Protein AF-A0A6M4J9Z9-F1 (afdb_monomer)

Foldseek 3Di:
DPLPPPVVVLVVLLVVLLVVLQVQQVVQVVADDLVQRTQRLSLLSLLVNCVQSHDVSSVVSLVVCLVCVLCPDPCRPPPLSNLSSVLSSVLSVQLSVQLVVQLVVQLVVCVVDDPLVSNLVSLLVSLLRSLQRSLVVSLVCCQAASVLVNCVVVVQFVDSGNVRCQVSVVVVCVSQVVDPGSSVSSSCRSSVSSNVSSVVSSVVNSVVVNVCSVVVVSVVVVVVSVVVVVVVVVVVVVVVVVD

pLDDT: mean 92.01, std 11.08, range [32.41, 98.69]

Solvent-accessible surface area (backbone atoms only — not comparable to full-atom values): 12855 Å² total; per-residue (Å²): 145,79,92,70,84,59,54,67,58,49,51,54,51,45,51,51,33,41,53,52,18,52,55,29,40,58,56,14,65,80,44,62,47,85,87,82,43,59,43,62,53,21,49,47,33,46,45,46,30,33,72,76,74,26,61,70,54,20,50,50,43,53,53,50,46,53,70,51,46,17,75,81,39,98,51,24,84,38,72,66,22,44,51,54,38,49,51,53,48,52,52,44,50,46,31,48,50,41,25,54,53,40,31,58,51,43,46,65,75,42,64,91,51,62,69,68,62,36,51,54,52,23,50,56,53,13,44,56,51,13,33,56,54,32,22,54,52,48,28,52,47,36,60,54,44,49,49,19,38,50,39,26,76,70,64,76,39,96,50,58,34,46,69,52,40,58,75,50,33,84,83,52,25,74,79,40,77,62,45,93,46,62,69,61,24,45,43,51,56,44,33,54,49,42,40,52,43,41,48,56,41,42,53,56,42,50,54,53,54,52,51,39,65,72,71,37,52,66,57,51,59,55,51,54,57,54,53,55,53,53,55,58,52,56,55,58,59,58,63,64,75,76,112

Sequence (243 aa):
MYWNNRITIKITLAGLMLALAIVCDLIGQFIPFNGFLKFNLSLIFTLASFRFIGIWWGILVLLIMLFIGPSYSAFGYDILGLLGHGMLIVSQAIFILFYLIFYNYLTKLLKNKKPFKVELISNLASLSLANVCATIALVIINVFVVTPLYFYLFKVIKTPGFTEMVNSYDKVKGLFFYIPNYLLASTIVYGTFNLVNFAINSILLTSILTFDLKLGFSKYLQNNNKKIKKESLCQTSNTTKMK

Radius of gyration: 22.17 Å; Cα contacts (8 Å, |Δi|>4): 219; chains: 1; bounding box: 47×48×67 Å

Mean predicted aligned error: 4.86 Å

Structure (mmCIF, N/CA/C/O backbone):
data_AF-A0A6M4J9Z9-F1
#
_entry.id   AF-A0A6M4J9Z9-F1
#
loop_
_atom_site.group_PDB
_atom_site.id
_atom_site.type_symbol
_atom_site.label_atom_id
_atom_site.label_alt_id
_atom_site.label_comp_id
_atom_site.label_asym_id
_atom_site.label_entity_id
_atom_site.label_seq_id
_atom_site.pdbx_PDB_ins_code
_atom_site.Cartn_x
_atom_site.Cartn_y
_atom_site.Cartn_z
_atom_site.occupancy
_atom_site.B_iso_or_equiv
_atom_site.auth_seq_id
_atom_site.auth_comp_id
_atom_site.auth_asym_id
_atom_site.auth_atom_id
_atom_site.pdbx_PDB_model_num
ATOM 1 N N . MET A 1 1 ? -8.023 -19.420 28.000 1.00 35.78 1 MET A N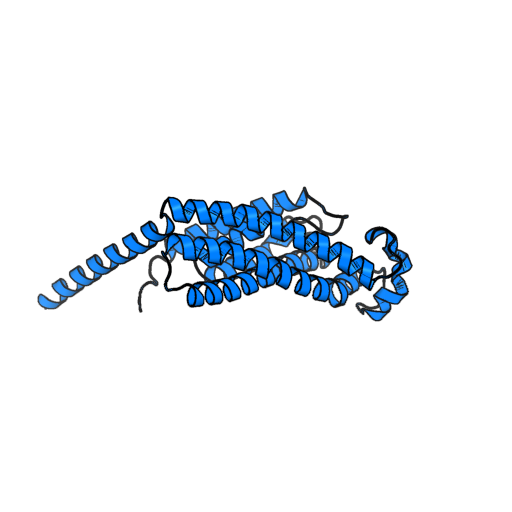 1
ATOM 2 C CA . MET A 1 1 ? -7.576 -19.037 26.643 1.00 35.78 1 MET A CA 1
ATOM 3 C C . MET A 1 1 ? -8.613 -19.477 25.591 1.00 35.78 1 MET A C 1
ATOM 5 O O . MET A 1 1 ? -8.308 -20.258 24.715 1.00 35.78 1 MET A O 1
ATOM 9 N N . TYR A 1 2 ? -9.867 -19.006 25.697 1.00 32.41 2 TYR A N 1
ATOM 10 C CA . TYR A 1 2 ? -11.001 -19.405 24.831 1.00 32.41 2 TYR A CA 1
ATOM 11 C C . TYR A 1 2 ? -11.892 -18.182 24.547 1.00 32.41 2 TYR A C 1
ATOM 13 O O . TYR A 1 2 ? -13.030 -18.067 24.989 1.00 32.41 2 TYR A O 1
ATOM 21 N N . TRP A 1 3 ? -11.316 -17.188 23.877 1.00 38.62 3 TRP A N 1
ATOM 22 C CA . TRP A 1 3 ? -12.058 -16.145 23.144 1.00 38.62 3 TRP A CA 1
ATOM 23 C C . TRP A 1 3 ? -12.042 -16.447 21.634 1.00 38.62 3 TRP A C 1
ATOM 25 O O . TRP A 1 3 ? -12.123 -15.568 20.782 1.00 38.62 3 TRP A O 1
ATOM 35 N N . ASN A 1 4 ? -11.912 -17.746 21.349 1.00 46.66 4 ASN A N 1
ATOM 36 C CA . ASN A 1 4 ? -11.710 -18.379 20.058 1.00 46.66 4 ASN A CA 1
ATOM 37 C C . ASN A 1 4 ? -13.036 -18.688 19.326 1.00 46.66 4 ASN A C 1
ATOM 39 O O . ASN A 1 4 ? -13.006 -19.019 18.156 1.00 46.66 4 ASN A O 1
ATOM 43 N N . ASN A 1 5 ? -14.212 -18.562 19.958 1.00 57.53 5 ASN A N 1
ATOM 44 C CA . ASN A 1 5 ? -15.368 -19.395 19.574 1.00 57.53 5 ASN A CA 1
ATOM 45 C C . ASN A 1 5 ? -16.517 -18.736 18.790 1.00 57.53 5 ASN A C 1
ATOM 47 O O . ASN A 1 5 ? -17.543 -19.375 18.596 1.00 57.53 5 ASN A O 1
ATOM 51 N N . ARG A 1 6 ? -16.381 -17.508 18.276 1.00 74.81 6 ARG A N 1
ATOM 52 C CA . ARG A 1 6 ? -17.302 -17.023 17.221 1.00 74.81 6 ARG A CA 1
ATOM 53 C C . ARG A 1 6 ? -16.582 -16.891 15.897 1.00 74.81 6 ARG A C 1
ATOM 55 O O . ARG A 1 6 ? -16.593 -15.838 15.264 1.00 74.81 6 ARG A O 1
ATOM 62 N N . ILE A 1 7 ? -15.945 -17.995 15.517 1.00 85.69 7 ILE A N 1
ATOM 63 C CA . ILE A 1 7 ? -15.313 -18.185 14.212 1.00 85.69 7 ILE A CA 1
ATOM 64 C C . ILE A 1 7 ? -16.294 -17.770 13.113 1.00 85.69 7 ILE A C 1
ATOM 66 O O . ILE A 1 7 ? -15.903 -17.013 12.238 1.00 85.69 7 ILE A O 1
ATOM 70 N N . THR A 1 8 ? -17.580 -18.111 13.250 1.00 90.19 8 THR A N 1
ATOM 71 C CA . THR A 1 8 ? -18.645 -17.700 12.325 1.00 90.19 8 THR A CA 1
ATOM 72 C C . THR A 1 8 ? -18.675 -16.191 12.079 1.00 90.19 8 THR A C 1
ATOM 74 O O . THR A 1 8 ? -18.605 -15.781 10.932 1.00 90.19 8 THR A O 1
ATOM 77 N N . ILE A 1 9 ? -18.674 -15.346 13.121 1.00 86.62 9 ILE A N 1
ATOM 78 C CA . ILE A 1 9 ? -18.697 -13.879 12.942 1.00 86.62 9 ILE A CA 1
ATOM 79 C C . ILE A 1 9 ? -17.419 -13.391 12.253 1.00 86.62 9 ILE A C 1
ATOM 81 O O . ILE A 1 9 ? -17.484 -12.517 11.394 1.00 86.62 9 ILE A O 1
ATOM 85 N N . LYS A 1 10 ? -16.255 -13.945 12.615 1.00 90.12 10 LYS A N 1
ATOM 86 C CA . LYS A 1 10 ? -14.983 -13.563 11.983 1.00 90.12 10 LYS A CA 1
ATOM 87 C C . LYS A 1 10 ? -14.942 -13.960 10.511 1.00 90.12 10 LYS A C 1
ATOM 89 O O . LYS A 1 10 ? -14.505 -13.149 9.707 1.00 90.12 10 LYS A O 1
ATOM 94 N N . ILE A 1 11 ? -15.442 -15.149 10.169 1.00 94.44 11 ILE A N 1
ATOM 95 C CA . ILE A 1 11 ? -15.598 -15.608 8.785 1.00 94.44 11 ILE A CA 1
ATOM 96 C C . ILE A 1 11 ? -16.541 -14.670 8.032 1.00 94.44 11 ILE A C 1
ATOM 98 O O . ILE A 1 11 ? -16.172 -14.179 6.971 1.00 94.44 11 ILE A O 1
ATOM 102 N N . THR A 1 12 ? -17.721 -14.370 8.584 1.00 95.44 12 THR A N 1
ATOM 103 C CA . THR A 1 12 ? -18.699 -13.481 7.940 1.00 95.44 12 THR A CA 1
ATOM 104 C C . THR A 1 12 ? -18.120 -12.086 7.706 1.00 95.44 12 THR A C 1
ATOM 106 O O . THR A 1 12 ? -18.237 -11.553 6.607 1.00 95.44 12 THR A O 1
ATOM 109 N N . LEU A 1 13 ? -17.447 -11.500 8.703 1.00 93.62 13 LEU A N 1
ATOM 110 C CA . LEU A 1 13 ? -16.811 -10.188 8.560 1.00 93.62 13 LEU A CA 1
ATOM 111 C C . LEU A 1 13 ? -15.624 -10.219 7.593 1.00 93.62 13 LEU A C 1
ATOM 113 O O . LEU A 1 13 ? -15.470 -9.286 6.816 1.00 93.62 13 LEU A O 1
ATOM 117 N N . ALA A 1 14 ? -14.800 -11.269 7.611 1.00 96.69 14 ALA A N 1
ATOM 118 C CA . ALA A 1 14 ? -13.677 -11.399 6.686 1.00 96.69 14 ALA A CA 1
ATOM 119 C C . ALA A 1 14 ? -14.169 -11.551 5.242 1.00 96.69 14 ALA A C 1
ATOM 121 O O . ALA A 1 14 ? -13.635 -10.896 4.354 1.00 96.69 14 ALA A O 1
ATOM 122 N N . GLY A 1 15 ? -15.227 -12.338 5.017 1.00 98.00 15 GLY A N 1
ATOM 123 C CA . GLY A 1 15 ? -15.888 -12.459 3.718 1.00 98.00 15 GLY A CA 1
ATOM 124 C C . GLY A 1 15 ? -16.483 -11.134 3.240 1.00 98.00 15 GLY A C 1
ATOM 125 O O . GLY A 1 15 ? -16.282 -10.758 2.090 1.00 98.00 15 GLY A O 1
ATOM 126 N N . LEU A 1 16 ? -17.137 -10.380 4.133 1.00 97.88 16 LEU A N 1
ATOM 127 C CA . LEU A 1 16 ? -17.651 -9.044 3.819 1.00 97.88 16 LEU A CA 1
ATOM 128 C C . LEU A 1 16 ? -16.523 -8.073 3.438 1.00 97.88 16 LEU A C 1
ATOM 130 O O . LEU A 1 16 ? -16.622 -7.385 2.425 1.00 97.88 16 LEU A O 1
ATOM 134 N N . MET A 1 17 ? -15.445 -8.022 4.225 1.00 97.38 17 MET A N 1
ATOM 135 C CA . MET A 1 17 ? -14.302 -7.147 3.942 1.00 97.38 17 MET A CA 1
ATOM 136 C C . MET A 1 17 ? -13.578 -7.546 2.657 1.00 97.38 17 MET A C 1
ATOM 138 O O . MET A 1 17 ? -13.156 -6.668 1.912 1.00 97.38 17 MET A O 1
ATOM 142 N N . LEU A 1 18 ? -13.463 -8.846 2.374 1.00 98.25 18 LEU A N 1
ATOM 143 C CA . LEU A 1 18 ? -12.913 -9.354 1.120 1.00 98.25 18 LEU A CA 1
ATOM 144 C C . LEU A 1 18 ? -13.776 -8.934 -0.075 1.00 98.25 18 LEU A C 1
ATOM 146 O O . LEU A 1 18 ? -13.240 -8.426 -1.052 1.00 98.25 18 LEU A O 1
ATOM 150 N N . ALA A 1 19 ? -15.099 -9.093 0.007 1.00 98.31 19 ALA A N 1
ATOM 151 C CA . ALA A 1 19 ? -16.005 -8.672 -1.061 1.00 98.31 19 ALA A CA 1
ATOM 152 C C . ALA A 1 19 ? -15.877 -7.166 -1.346 1.00 98.31 19 ALA A C 1
ATOM 154 O O . ALA A 1 19 ? -15.748 -6.763 -2.500 1.00 98.31 19 ALA A O 1
ATOM 155 N N . LEU A 1 20 ? -15.830 -6.337 -0.297 1.00 97.94 20 LEU A N 1
ATOM 156 C CA . LEU A 1 20 ? -15.615 -4.892 -0.429 1.00 97.94 20 LEU A CA 1
ATOM 157 C C . LEU A 1 20 ? -14.223 -4.557 -0.985 1.00 97.94 20 LEU A C 1
ATOM 159 O O . LEU A 1 20 ? -14.100 -3.667 -1.824 1.00 97.94 20 LEU A O 1
ATOM 163 N N . ALA A 1 21 ? -13.184 -5.286 -0.570 1.00 98.00 21 ALA A N 1
ATOM 164 C CA . ALA A 1 21 ? -11.837 -5.136 -1.111 1.00 98.00 21 ALA A CA 1
ATOM 165 C C . ALA A 1 21 ? -11.803 -5.427 -2.620 1.00 98.00 21 ALA A C 1
ATOM 167 O O . ALA A 1 21 ? -11.254 -4.620 -3.366 1.00 98.00 21 ALA A O 1
ATOM 168 N N . ILE A 1 22 ? -12.442 -6.508 -3.080 1.00 97.94 22 ILE A N 1
ATOM 169 C CA . ILE A 1 22 ? -12.526 -6.862 -4.508 1.00 97.94 22 ILE A CA 1
ATOM 170 C C . ILE A 1 22 ? -13.263 -5.774 -5.295 1.00 97.94 22 ILE A C 1
ATOM 172 O O . ILE A 1 22 ? -12.755 -5.296 -6.308 1.00 97.94 22 ILE A O 1
ATOM 176 N N . VAL A 1 23 ? -14.430 -5.328 -4.816 1.00 97.94 23 VAL A N 1
ATOM 177 C CA . VAL A 1 23 ? -15.206 -4.261 -5.476 1.00 97.94 23 VAL A CA 1
ATOM 178 C C . VAL A 1 23 ? -14.388 -2.972 -5.585 1.00 97.94 23 VAL A C 1
ATOM 180 O O . VAL A 1 23 ? -14.368 -2.335 -6.636 1.00 97.94 23 VAL A O 1
ATOM 183 N N . CYS A 1 24 ? -13.665 -2.587 -4.534 1.00 97.44 24 CYS A N 1
ATOM 184 C CA . CYS A 1 24 ? -12.834 -1.387 -4.571 1.00 97.44 24 CYS A CA 1
ATOM 185 C C . CYS A 1 24 ? -11.554 -1.537 -5.397 1.00 97.44 24 CYS A C 1
ATOM 187 O O . CYS A 1 24 ? -11.095 -0.541 -5.955 1.00 97.44 24 CYS A O 1
ATOM 189 N N . ASP A 1 25 ? -10.983 -2.738 -5.517 1.00 96.56 25 ASP A N 1
ATOM 190 C CA . ASP A 1 25 ? -9.885 -2.979 -6.461 1.00 96.56 25 ASP A CA 1
ATOM 191 C C . ASP A 1 25 ? -10.367 -2.887 -7.915 1.00 96.56 25 ASP A C 1
ATOM 193 O O . ASP A 1 25 ? -9.688 -2.274 -8.737 1.00 96.56 25 ASP A O 1
ATOM 197 N N . LEU A 1 26 ? -11.565 -3.403 -8.220 1.00 95.88 26 LEU A N 1
ATOM 198 C CA . LEU A 1 26 ? -12.219 -3.235 -9.524 1.00 95.88 26 LEU A CA 1
ATOM 199 C C . LEU A 1 26 ? -12.438 -1.757 -9.859 1.00 95.88 26 LEU A C 1
ATOM 201 O O . LEU A 1 26 ? -12.065 -1.315 -10.941 1.00 95.88 26 LEU A O 1
ATOM 205 N N . ILE A 1 27 ? -12.970 -0.970 -8.917 1.00 95.69 27 ILE A N 1
ATOM 206 C CA . ILE A 1 27 ? -13.129 0.483 -9.098 1.00 95.69 27 ILE A CA 1
ATOM 207 C C . ILE A 1 27 ? -11.770 1.152 -9.355 1.00 95.69 27 ILE A C 1
ATOM 209 O O . ILE A 1 27 ? -11.660 2.018 -10.222 1.00 95.69 27 ILE A O 1
ATOM 213 N N . GLY A 1 28 ? -10.723 0.725 -8.643 1.00 93.88 28 GLY A N 1
ATOM 214 C CA . GLY A 1 28 ? -9.361 1.231 -8.813 1.00 93.88 28 GLY A CA 1
ATOM 215 C C . GLY A 1 28 ? -8.792 1.045 -10.224 1.00 93.88 28 GLY A C 1
ATOM 216 O O . GLY A 1 28 ? -7.974 1.856 -10.656 1.00 93.88 28 GLY A O 1
ATOM 217 N N . GLN A 1 29 ? -9.256 0.041 -10.980 1.00 92.19 29 GLN A N 1
ATOM 218 C CA . GLN A 1 29 ? -8.835 -0.166 -12.373 1.00 92.19 29 GLN A CA 1
ATOM 219 C C . GLN A 1 29 ? -9.262 0.979 -13.304 1.00 92.19 29 GLN A C 1
ATOM 221 O O . GLN A 1 29 ? -8.571 1.253 -14.282 1.00 92.19 29 GLN A O 1
ATOM 226 N N . PHE A 1 30 ? -10.352 1.684 -12.986 1.00 93.75 30 PHE A N 1
ATOM 227 C CA . PHE A 1 30 ? -10.841 2.819 -13.776 1.00 93.75 30 PHE A CA 1
ATOM 228 C C . PHE A 1 30 ? -10.122 4.137 -13.463 1.00 93.75 30 PHE A C 1
ATOM 230 O O . PHE A 1 30 ? -10.418 5.158 -14.081 1.00 93.75 30 PHE A O 1
ATOM 237 N N . ILE A 1 31 ? -9.171 4.129 -12.524 1.00 94.56 31 ILE A N 1
ATOM 238 C CA . ILE A 1 31 ? -8.380 5.302 -12.141 1.00 94.56 31 ILE A CA 1
ATOM 239 C C . ILE A 1 31 ? -6.890 5.001 -12.394 1.00 94.56 31 ILE A C 1
ATOM 241 O O . ILE A 1 31 ? -6.118 4.807 -11.447 1.00 94.56 31 ILE A O 1
ATOM 245 N N . PRO A 1 32 ? -6.457 4.901 -13.666 1.00 93.31 32 PRO A N 1
ATOM 246 C CA . PRO A 1 32 ? -5.058 4.674 -13.986 1.00 93.31 32 PRO A CA 1
ATOM 247 C C . PRO A 1 32 ? -4.220 5.929 -13.717 1.00 93.31 32 PRO A C 1
ATOM 249 O O . PRO A 1 32 ? -4.631 7.059 -13.977 1.00 93.31 32 PRO A O 1
ATOM 252 N N . PHE A 1 33 ? -2.997 5.718 -13.249 1.00 91.81 33 PHE A N 1
ATOM 253 C CA . PHE A 1 33 ? -1.946 6.717 -13.163 1.00 91.81 33 PHE A CA 1
ATOM 254 C C . PHE A 1 33 ? -0.825 6.310 -14.122 1.00 91.81 33 PHE A C 1
ATOM 256 O O . PHE A 1 33 ? -0.169 5.287 -13.936 1.00 91.81 33 PHE A O 1
ATOM 263 N N . ASN A 1 34 ? -0.604 7.104 -15.169 1.00 88.44 34 ASN A N 1
ATOM 264 C CA . ASN A 1 34 ? 0.504 6.904 -16.108 1.00 88.44 34 ASN A CA 1
ATOM 265 C C . ASN A 1 34 ? 0.540 5.510 -16.793 1.00 88.44 34 ASN A C 1
ATOM 267 O O . ASN A 1 34 ? 1.604 4.958 -17.048 1.00 88.44 34 ASN A O 1
ATOM 271 N N . GLY A 1 35 ? -0.625 4.911 -17.069 1.00 84.25 35 GLY A N 1
ATOM 272 C CA . GLY A 1 35 ? -0.782 3.697 -17.891 1.00 84.25 35 GLY A CA 1
ATOM 273 C C . GLY A 1 35 ? -0.442 2.353 -17.228 1.00 84.25 35 GLY A C 1
ATOM 274 O O . GLY A 1 35 ? -1.073 1.356 -17.565 1.00 84.25 35 GLY A O 1
ATOM 275 N N . PHE A 1 36 ? 0.496 2.304 -16.277 1.00 87.00 36 PHE A N 1
ATOM 276 C CA . PHE A 1 36 ? 0.918 1.058 -15.604 1.00 87.00 36 PHE A CA 1
ATOM 277 C C . PHE A 1 36 ? 0.722 1.061 -14.079 1.00 87.00 36 PHE A C 1
ATOM 279 O O . PHE A 1 36 ? 0.843 0.015 -13.443 1.00 87.00 36 PHE A O 1
ATOM 286 N N . LEU A 1 37 ? 0.394 2.208 -13.475 1.00 94.00 37 LEU A N 1
ATOM 287 C CA . LEU A 1 37 ? 0.041 2.312 -12.057 1.00 94.00 37 LEU A CA 1
ATOM 288 C C . LEU A 1 37 ? -1.473 2.507 -11.925 1.00 94.00 37 LEU A C 1
ATOM 290 O O . LEU A 1 37 ? -2.095 3.165 -12.754 1.00 94.00 37 LEU A O 1
ATOM 294 N N . LYS A 1 38 ? -2.087 1.937 -10.887 1.00 94.94 38 LYS A N 1
ATOM 295 C CA . LYS A 1 38 ? -3.525 2.082 -10.604 1.00 94.94 38 LYS A CA 1
ATOM 296 C C . LYS A 1 38 ? -3.755 2.370 -9.129 1.00 94.94 38 LYS A C 1
ATOM 298 O O . LYS A 1 38 ? -3.083 1.780 -8.282 1.00 94.94 38 LYS A O 1
ATOM 303 N N . PHE A 1 39 ? -4.698 3.253 -8.809 1.00 96.38 39 PHE A N 1
ATOM 304 C CA . PHE A 1 39 ? -5.040 3.524 -7.411 1.00 96.38 39 PHE A CA 1
ATOM 305 C C . PHE A 1 39 ? -5.614 2.277 -6.734 1.00 96.38 39 PHE A C 1
ATOM 307 O O . PHE A 1 39 ? -6.411 1.541 -7.311 1.00 96.38 39 PHE A O 1
ATOM 314 N N . ASN A 1 40 ? -5.211 2.044 -5.486 1.00 96.44 40 ASN A N 1
ATOM 315 C CA . ASN A 1 40 ? -5.556 0.836 -4.747 1.00 96.44 40 ASN A CA 1
ATOM 316 C C . ASN A 1 40 ? -6.457 1.173 -3.559 1.00 96.44 40 ASN A C 1
ATOM 318 O O . ASN A 1 40 ? -5.977 1.359 -2.441 1.00 96.44 40 ASN A O 1
ATOM 322 N N . LEU A 1 41 ? -7.765 1.248 -3.806 1.00 97.38 41 LEU A N 1
ATOM 323 C CA . LEU A 1 41 ? -8.765 1.534 -2.769 1.00 97.38 41 LEU A CA 1
ATOM 324 C C . LEU A 1 41 ? -9.084 0.314 -1.895 1.00 97.38 41 LEU A C 1
ATOM 326 O O . LEU A 1 41 ? -9.636 0.454 -0.804 1.00 97.38 41 LEU A O 1
ATOM 330 N N . SER A 1 42 ? -8.713 -0.892 -2.335 1.00 98.06 42 SER A N 1
ATOM 331 C CA . SER A 1 42 ? -8.936 -2.111 -1.550 1.00 98.06 42 SER A CA 1
ATOM 332 C C . SER A 1 42 ? -8.131 -2.136 -0.242 1.00 98.06 42 SER A C 1
ATOM 334 O O . SER A 1 42 ? -8.544 -2.787 0.719 1.00 98.06 42 SER A O 1
ATOM 336 N N . LEU A 1 43 ? -7.056 -1.334 -0.158 1.00 98.12 43 LEU A N 1
ATOM 337 C CA . LEU A 1 43 ? -6.249 -1.133 1.050 1.00 98.12 43 LEU A CA 1
ATOM 338 C C . LEU A 1 43 ? -7.086 -0.716 2.273 1.00 98.12 43 LEU A C 1
ATOM 340 O O . LEU A 1 43 ? -6.764 -1.093 3.400 1.00 98.12 43 LEU A O 1
ATOM 344 N N . ILE A 1 44 ? -8.170 0.038 2.068 1.00 97.69 44 ILE A N 1
ATOM 345 C CA . ILE A 1 44 ? -9.060 0.490 3.148 1.00 97.69 44 ILE A CA 1
ATOM 346 C C . ILE A 1 44 ? -9.645 -0.719 3.886 1.00 97.69 44 ILE A C 1
ATOM 348 O O . ILE A 1 44 ? -9.578 -0.810 5.114 1.00 97.69 44 ILE A O 1
ATOM 352 N N . PHE A 1 45 ? -10.193 -1.673 3.134 1.00 97.81 45 PHE A N 1
ATOM 353 C CA . PHE A 1 45 ? -10.875 -2.843 3.685 1.00 97.81 45 PHE A CA 1
ATOM 354 C C . PHE A 1 45 ? -9.900 -3.921 4.148 1.00 97.81 45 PHE A C 1
ATOM 356 O O . PHE A 1 45 ? -10.156 -4.594 5.154 1.00 97.81 45 PHE A O 1
ATOM 363 N N . THR A 1 46 ? -8.746 -4.056 3.489 1.00 98.06 46 THR A N 1
ATOM 364 C CA . THR A 1 46 ? -7.705 -4.963 3.978 1.00 98.06 46 THR A CA 1
ATOM 365 C C . THR A 1 46 ? -7.143 -4.458 5.303 1.00 98.06 46 THR A C 1
ATOM 367 O O . THR A 1 46 ? -7.144 -5.217 6.274 1.00 98.06 46 THR A O 1
ATOM 370 N N . LEU A 1 47 ? -6.812 -3.168 5.438 1.00 97.25 47 LEU A N 1
ATOM 371 C CA . LEU A 1 47 ? -6.379 -2.615 6.726 1.00 97.25 47 LEU A CA 1
ATOM 372 C C . LEU A 1 47 ? -7.469 -2.727 7.805 1.00 97.25 47 LEU A C 1
ATOM 374 O O . LEU A 1 47 ? -7.172 -3.110 8.940 1.00 97.25 47 LEU A O 1
ATOM 378 N N . ALA A 1 48 ? -8.731 -2.452 7.464 1.00 94.69 48 ALA A N 1
ATOM 379 C CA . ALA A 1 48 ? -9.853 -2.642 8.384 1.00 94.69 48 ALA A CA 1
ATOM 380 C C . ALA A 1 48 ? -9.950 -4.099 8.877 1.00 94.69 48 ALA A C 1
ATOM 382 O O . ALA A 1 48 ? -10.186 -4.333 10.064 1.00 94.69 48 ALA A O 1
ATOM 383 N N . SER A 1 49 ? -9.682 -5.084 8.013 1.00 96.00 49 SER A N 1
ATOM 384 C CA . SER A 1 49 ? -9.644 -6.506 8.387 1.00 96.00 49 SER A CA 1
ATOM 385 C C . SER A 1 49 ? -8.554 -6.798 9.420 1.00 96.00 49 SER A C 1
ATOM 387 O O . SER A 1 49 ? -8.826 -7.424 10.450 1.00 96.00 49 SER A O 1
ATOM 389 N N . PHE A 1 50 ? -7.340 -6.284 9.196 1.00 95.94 50 PHE A N 1
ATOM 390 C CA . PHE A 1 50 ? -6.236 -6.391 10.156 1.00 95.94 50 PHE A CA 1
ATOM 391 C C . PHE A 1 50 ? -6.586 -5.760 11.505 1.00 95.94 50 PHE A C 1
ATOM 393 O O . PHE A 1 50 ? -6.265 -6.324 12.555 1.00 95.94 50 PHE A O 1
ATOM 400 N N . ARG A 1 51 ? -7.254 -4.602 11.480 1.00 92.00 51 ARG A N 1
ATOM 401 C CA . ARG A 1 51 ? -7.556 -3.807 12.672 1.00 92.00 51 ARG A CA 1
ATOM 402 C C . ARG A 1 51 ? -8.712 -4.370 13.499 1.00 92.00 51 ARG A C 1
ATOM 404 O O . ARG A 1 51 ? -8.593 -4.445 14.721 1.00 92.00 51 ARG A O 1
ATOM 411 N N . PHE A 1 52 ? -9.818 -4.742 12.860 1.00 90.06 52 PHE A N 1
ATOM 412 C CA . PHE A 1 52 ? -11.061 -5.104 13.549 1.00 90.06 52 PHE A CA 1
ATOM 413 C C . PHE A 1 52 ? -11.231 -6.609 13.763 1.00 90.06 52 PHE A C 1
ATOM 415 O O . PHE A 1 52 ? -11.771 -7.022 14.789 1.00 90.06 52 PHE A O 1
ATOM 422 N N . ILE A 1 53 ? -10.781 -7.435 12.816 1.00 92.75 53 ILE A N 1
ATOM 423 C CA . ILE A 1 53 ? -10.990 -8.892 12.853 1.00 92.75 53 ILE A CA 1
ATOM 424 C C . ILE A 1 53 ? -9.753 -9.590 13.433 1.00 92.75 53 ILE A C 1
ATOM 426 O O . ILE A 1 53 ? -9.868 -10.496 14.270 1.00 92.75 53 ILE A O 1
ATOM 430 N N . GLY A 1 54 ? -8.569 -9.133 13.016 1.00 91.62 54 GLY A N 1
ATOM 431 C CA . GLY A 1 54 ? -7.266 -9.540 13.536 1.00 91.62 54 GLY A CA 1
ATOM 432 C C . GLY A 1 54 ? -6.258 -9.894 12.441 1.00 91.62 54 GLY A C 1
ATOM 433 O O . GLY A 1 54 ? -6.619 -10.107 11.285 1.00 91.62 54 GLY A O 1
ATOM 434 N N . ILE A 1 55 ? -4.986 -10.012 12.837 1.00 95.62 55 ILE A N 1
ATOM 435 C CA . ILE A 1 55 ? -3.843 -10.191 11.925 1.00 95.62 55 ILE A CA 1
ATOM 436 C C . ILE A 1 55 ? -4.004 -11.391 10.979 1.00 95.62 55 ILE A C 1
ATOM 438 O O . ILE A 1 55 ? -3.843 -11.243 9.775 1.00 95.62 55 ILE A O 1
ATOM 442 N N . TRP A 1 56 ? -4.396 -12.559 11.498 1.00 96.06 56 TRP A N 1
ATOM 443 C CA . TRP A 1 56 ? -4.515 -13.786 10.702 1.00 96.06 56 TRP A CA 1
ATOM 444 C C . TRP A 1 56 ? -5.626 -13.711 9.655 1.00 96.06 56 TRP A C 1
ATOM 446 O O . TRP A 1 56 ? -5.453 -14.188 8.539 1.00 96.06 56 TRP A O 1
ATOM 456 N N . TRP A 1 57 ? -6.746 -13.069 9.995 1.00 96.19 57 TRP A N 1
ATOM 457 C CA . TRP A 1 57 ? -7.845 -12.861 9.053 1.00 96.19 57 TRP A CA 1
ATOM 458 C C . TRP A 1 57 ? -7.478 -11.822 7.996 1.00 96.19 57 TRP A C 1
ATOM 460 O O . TRP A 1 57 ? -7.790 -12.022 6.830 1.00 96.19 57 TRP A O 1
ATOM 470 N N . GLY A 1 58 ? -6.754 -10.764 8.372 1.00 97.44 58 GLY A N 1
ATOM 471 C CA . GLY A 1 58 ? -6.189 -9.810 7.416 1.00 97.44 58 GLY A CA 1
ATOM 472 C C . GLY A 1 58 ? -5.213 -10.462 6.430 1.00 97.44 58 GLY A C 1
ATOM 473 O O . GLY A 1 58 ? -5.312 -10.223 5.229 1.00 97.44 58 GLY A O 1
ATOM 474 N N . ILE A 1 59 ? -4.323 -11.338 6.914 1.00 98.12 59 ILE A N 1
ATOM 475 C CA . ILE A 1 59 ? -3.408 -12.120 6.062 1.00 98.12 59 ILE A CA 1
ATOM 476 C C . ILE A 1 59 ? -4.199 -13.018 5.109 1.00 98.12 59 ILE A C 1
ATOM 478 O O . ILE A 1 59 ? -3.902 -13.049 3.921 1.00 98.12 59 ILE A O 1
ATOM 482 N N . LEU A 1 60 ? -5.224 -13.715 5.606 1.00 97.94 60 LEU A N 1
ATOM 483 C CA . LEU A 1 60 ? -6.082 -14.558 4.774 1.00 97.94 60 LEU A CA 1
ATOM 484 C C . L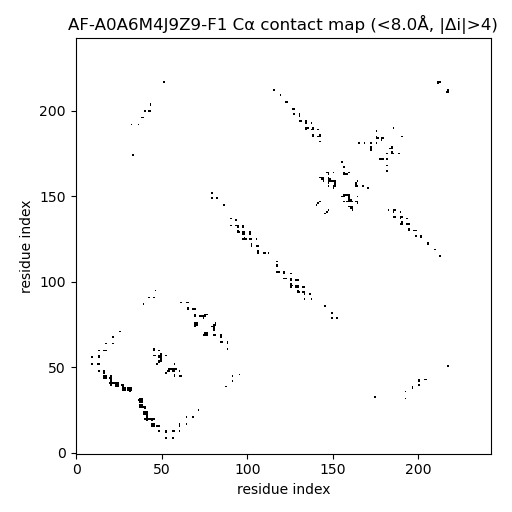EU A 1 60 ? -6.784 -13.742 3.678 1.00 97.94 60 LEU A C 1
ATOM 486 O O . LEU A 1 60 ? -6.784 -14.163 2.527 1.00 97.94 60 LEU A O 1
ATOM 490 N N . VAL A 1 61 ? -7.319 -12.560 4.004 1.00 98.25 61 VAL A N 1
ATOM 491 C CA . VAL A 1 61 ? -7.926 -11.652 3.013 1.00 98.25 61 VAL A CA 1
ATOM 492 C C . VAL A 1 61 ? -6.901 -11.228 1.955 1.00 98.25 61 VAL A C 1
ATOM 494 O O . VAL A 1 61 ? -7.205 -11.305 0.768 1.00 98.25 61 VAL A O 1
ATOM 497 N N . LEU A 1 62 ? -5.681 -10.845 2.354 1.00 97.88 62 LEU A N 1
ATOM 498 C CA . LEU A 1 62 ? -4.605 -10.506 1.410 1.00 97.88 62 LEU A CA 1
ATOM 499 C C . LEU A 1 62 ? -4.233 -11.683 0.501 1.00 97.88 62 LEU A C 1
ATOM 501 O O . LEU A 1 62 ? -4.080 -11.499 -0.702 1.00 97.88 62 LEU A O 1
ATOM 505 N N . LEU A 1 63 ? -4.100 -12.892 1.050 1.00 97.94 63 LEU A N 1
ATOM 506 C CA . LEU A 1 63 ? -3.754 -14.076 0.263 1.00 97.94 63 LEU A CA 1
ATOM 507 C C . LEU A 1 63 ? -4.858 -14.438 -0.728 1.00 97.94 63 LEU A C 1
ATOM 509 O O . LEU A 1 63 ? -4.566 -14.721 -1.884 1.00 97.94 63 LEU A O 1
ATOM 513 N N . ILE A 1 64 ? -6.126 -14.388 -0.318 1.00 98.19 64 ILE A N 1
ATOM 514 C CA . ILE A 1 64 ? -7.239 -14.655 -1.234 1.00 98.19 64 ILE A CA 1
ATOM 515 C C . ILE A 1 64 ? -7.296 -13.593 -2.340 1.00 98.19 64 ILE A C 1
ATOM 517 O O . ILE A 1 64 ? -7.489 -13.943 -3.503 1.00 98.19 64 ILE A O 1
ATOM 521 N N . MET A 1 65 ? -7.043 -12.320 -2.017 1.00 97.25 65 MET A N 1
ATOM 522 C CA . MET A 1 65 ? -6.899 -11.258 -3.020 1.00 97.25 65 MET A CA 1
ATOM 523 C C . MET A 1 65 ? -5.786 -11.555 -4.038 1.00 97.25 65 MET A C 1
ATOM 525 O O . MET A 1 65 ? -5.949 -11.208 -5.204 1.00 97.25 65 MET A O 1
ATOM 529 N N . LEU A 1 66 ? -4.691 -12.226 -3.651 1.00 96.56 66 LEU A N 1
ATOM 530 C CA . LEU A 1 66 ? -3.616 -12.604 -4.586 1.00 96.56 66 LEU A CA 1
ATOM 531 C C . LEU A 1 66 ? -4.105 -13.597 -5.633 1.00 96.56 66 LEU A C 1
ATOM 533 O O . LEU A 1 66 ? -3.755 -13.484 -6.803 1.00 96.56 66 LEU A O 1
ATOM 537 N N . PHE A 1 67 ? -4.897 -14.575 -5.199 1.00 97.19 67 PHE A N 1
ATOM 538 C CA . PHE A 1 67 ? -5.370 -15.646 -6.067 1.00 97.19 67 PHE A CA 1
ATOM 539 C C . PHE A 1 67 ? -6.568 -15.229 -6.914 1.00 97.19 67 PHE A C 1
ATOM 541 O O . PHE A 1 67 ? -6.669 -15.661 -8.059 1.00 97.19 67 PHE A O 1
ATOM 548 N N . ILE A 1 68 ? -7.462 -14.393 -6.382 1.00 97.62 68 ILE A N 1
ATOM 549 C CA . ILE A 1 68 ? -8.657 -13.933 -7.100 1.00 97.62 68 ILE A CA 1
ATOM 550 C C . ILE A 1 68 ? -8.342 -12.717 -7.976 1.00 97.62 68 ILE A C 1
ATOM 552 O O . ILE A 1 68 ? -8.871 -12.627 -9.078 1.00 97.62 68 ILE A O 1
ATOM 556 N N . GLY A 1 69 ? -7.463 -11.818 -7.531 1.00 96.25 69 GLY A N 1
ATOM 557 C CA . GLY A 1 69 ? -7.096 -10.577 -8.222 1.00 96.25 69 GLY A CA 1
ATOM 558 C C . GLY A 1 69 ? -6.876 -10.716 -9.734 1.00 96.25 69 GLY A C 1
ATOM 559 O O . GLY A 1 69 ? -7.558 -10.060 -10.524 1.00 96.25 69 GLY A O 1
ATOM 560 N N . PRO A 1 70 ? -5.987 -11.628 -10.166 1.00 96.75 70 PRO A N 1
ATOM 561 C CA . PRO A 1 70 ? -5.705 -11.859 -11.579 1.00 96.75 70 PRO A CA 1
ATOM 562 C C . PRO A 1 70 ? -6.943 -12.203 -12.424 1.00 96.75 70 PRO A C 1
ATOM 564 O O . PRO A 1 70 ? -6.998 -11.793 -13.582 1.00 96.75 70 PRO A O 1
ATOM 567 N N . SER A 1 71 ? -7.955 -12.884 -11.862 1.00 96.81 71 SER A N 1
ATOM 568 C CA . SER A 1 71 ? -9.144 -13.363 -12.596 1.00 96.81 71 SER A CA 1
ATOM 569 C C . SER A 1 71 ? -9.991 -12.255 -13.226 1.00 96.81 71 SER A C 1
ATOM 571 O O . SER A 1 71 ? -10.658 -12.497 -14.227 1.00 96.81 71 SER A O 1
ATOM 573 N N . TYR A 1 72 ? -9.947 -11.044 -12.667 1.00 94.69 72 TYR A N 1
ATOM 574 C CA . TYR A 1 72 ? -10.688 -9.880 -13.156 1.00 94.69 72 TYR A CA 1
ATOM 575 C C . TYR A 1 72 ? -9.759 -8.778 -13.688 1.00 94.69 72 TYR A C 1
ATOM 577 O O . TYR A 1 72 ? -10.143 -7.614 -13.810 1.00 94.69 72 TYR A O 1
ATOM 585 N N . SER A 1 73 ? -8.508 -9.124 -13.989 1.00 94.12 73 SER A N 1
ATOM 586 C CA . SER A 1 73 ? -7.535 -8.211 -14.580 1.00 94.12 73 SER A CA 1
ATOM 587 C C . SER A 1 73 ? -7.474 -8.364 -16.097 1.00 94.12 73 SER A C 1
ATOM 589 O O . SER A 1 73 ? -7.692 -9.454 -16.618 1.00 94.12 73 SER A O 1
ATOM 591 N N . ALA A 1 74 ? -7.109 -7.297 -16.813 1.00 92.44 74 ALA A N 1
ATOM 592 C CA . ALA A 1 74 ? -6.970 -7.340 -18.272 1.00 92.44 74 ALA A CA 1
ATOM 593 C C . ALA A 1 74 ? -5.950 -8.391 -18.757 1.00 92.44 74 ALA A C 1
ATOM 595 O O . ALA A 1 74 ? -6.113 -8.954 -19.833 1.00 92.44 74 ALA A O 1
ATOM 596 N N . PHE A 1 75 ? -4.921 -8.677 -17.950 1.00 94.50 75 PHE A N 1
ATOM 597 C CA . PHE A 1 75 ? -3.895 -9.681 -18.252 1.00 94.50 75 PHE A CA 1
ATOM 598 C C . PHE A 1 75 ? -4.224 -11.077 -17.695 1.00 94.50 75 PHE A C 1
ATOM 600 O O . PHE A 1 75 ? -3.453 -12.013 -17.892 1.00 94.50 75 PHE A O 1
ATOM 607 N N . GLY A 1 76 ? -5.353 -11.251 -17.001 1.00 96.19 76 GLY A N 1
ATOM 608 C CA . GLY A 1 76 ? -5.725 -12.535 -16.413 1.00 96.19 76 GLY A CA 1
ATOM 609 C C . GLY A 1 76 ? -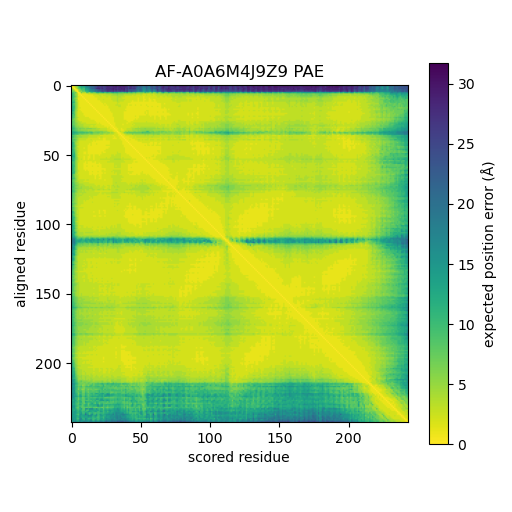4.640 -13.102 -15.486 1.00 96.19 76 GLY A C 1
ATOM 610 O O . GLY A 1 76 ? -3.967 -12.370 -14.759 1.00 96.19 76 GLY A O 1
ATOM 611 N N . TYR A 1 77 ? -4.444 -14.420 -15.562 1.00 97.19 77 TYR A N 1
ATOM 612 C CA . TYR A 1 77 ? -3.382 -15.165 -14.870 1.00 97.19 77 TYR A CA 1
ATOM 613 C C . TYR A 1 77 ? -2.046 -15.206 -15.633 1.00 97.19 77 TYR A C 1
ATOM 615 O O . TYR A 1 77 ? -1.181 -16.015 -15.301 1.00 97.19 77 TYR A O 1
ATOM 623 N N . ASP A 1 78 ? -1.856 -14.356 -16.646 1.00 97.62 78 ASP A N 1
ATOM 624 C CA . ASP A 1 78 ? -0.549 -14.215 -17.289 1.00 97.62 78 ASP A CA 1
ATOM 625 C C . ASP A 1 78 ? 0.495 -13.684 -16.290 1.00 97.62 78 ASP A C 1
ATOM 627 O O . ASP A 1 78 ? 0.167 -13.062 -15.273 1.00 97.62 78 ASP A O 1
ATOM 631 N N . ILE A 1 79 ? 1.777 -13.893 -16.581 1.00 97.00 79 ILE A N 1
ATOM 632 C CA . ILE A 1 79 ? 2.895 -13.517 -15.712 1.00 97.00 79 ILE A CA 1
ATOM 633 C C . ILE A 1 79 ? 2.897 -12.019 -15.378 1.00 97.00 79 ILE A C 1
ATOM 635 O O . ILE A 1 79 ? 3.246 -11.634 -14.263 1.00 97.00 79 ILE A O 1
ATOM 639 N N . LEU A 1 80 ? 2.434 -11.176 -16.306 1.00 95.56 80 LEU A N 1
ATOM 640 C CA . LEU A 1 80 ? 2.245 -9.740 -16.093 1.00 95.56 80 LEU A CA 1
ATOM 641 C C . LEU A 1 80 ? 1.088 -9.440 -15.133 1.00 95.56 80 LEU A C 1
ATOM 643 O O . LEU A 1 80 ? 1.227 -8.600 -14.242 1.00 95.56 80 LEU A O 1
ATOM 647 N N . GLY A 1 81 ? -0.036 -10.148 -15.281 1.00 95.56 81 GLY A N 1
ATOM 648 C CA . GLY A 1 81 ? -1.188 -10.034 -14.385 1.00 95.56 81 GLY A CA 1
ATOM 649 C C . GLY A 1 81 ? -0.844 -10.465 -12.959 1.00 95.56 81 GLY A C 1
ATOM 650 O O . GLY A 1 81 ? -1.186 -9.766 -11.997 1.00 95.56 81 GLY A O 1
ATOM 651 N N . LEU A 1 82 ? -0.088 -11.560 -12.831 1.00 97.19 82 LEU A N 1
ATOM 652 C CA . LEU A 1 82 ? 0.451 -12.062 -11.567 1.00 97.19 82 LEU A CA 1
ATOM 653 C C . LEU A 1 82 ? 1.451 -11.086 -10.940 1.00 97.19 82 LEU A C 1
ATOM 655 O O . LEU A 1 82 ? 1.347 -10.808 -9.747 1.00 97.19 82 LEU A O 1
ATOM 659 N N . LEU A 1 83 ? 2.379 -10.522 -11.722 1.00 96.75 83 LEU A N 1
ATOM 660 C CA . LEU A 1 83 ? 3.328 -9.517 -11.232 1.00 96.75 83 LEU A CA 1
ATOM 661 C C . LEU A 1 83 ? 2.598 -8.273 -10.711 1.00 96.75 83 LEU A C 1
ATOM 663 O O . LEU A 1 83 ? 2.899 -7.796 -9.616 1.00 96.75 83 LEU A O 1
ATOM 667 N N . GLY A 1 84 ? 1.613 -7.771 -11.462 1.00 95.56 84 GLY A N 1
ATOM 668 C CA . GLY A 1 84 ? 0.821 -6.603 -11.077 1.00 95.56 84 GLY A CA 1
ATOM 669 C C . GLY A 1 84 ? 0.060 -6.808 -9.764 1.00 95.56 84 GLY A C 1
ATOM 670 O O . GLY A 1 84 ? 0.143 -5.968 -8.866 1.00 95.56 84 GLY A O 1
ATOM 671 N N . HIS A 1 85 ? -0.633 -7.941 -9.606 1.00 96.31 85 HIS A N 1
ATOM 672 C CA . HIS A 1 85 ? -1.353 -8.261 -8.362 1.00 96.31 85 HIS A CA 1
ATOM 673 C C . HIS A 1 85 ? -0.415 -8.602 -7.205 1.00 96.31 85 HIS A C 1
ATOM 675 O O . HIS A 1 85 ? -0.673 -8.202 -6.068 1.00 96.31 85 HIS A O 1
ATOM 681 N N . GLY A 1 86 ? 0.705 -9.268 -7.485 1.00 97.62 86 GLY A N 1
ATOM 682 C CA . GLY A 1 86 ? 1.764 -9.494 -6.506 1.00 97.62 86 GLY A CA 1
ATOM 683 C C . GLY A 1 86 ? 2.269 -8.173 -5.935 1.00 97.62 86 GLY A C 1
ATOM 684 O O . GLY A 1 86 ? 2.296 -7.988 -4.719 1.00 97.62 86 GLY A O 1
ATOM 685 N N . MET A 1 87 ? 2.565 -7.204 -6.802 1.00 97.31 87 MET A N 1
ATOM 686 C CA . MET A 1 87 ? 3.022 -5.881 -6.380 1.00 97.31 87 MET A CA 1
ATOM 687 C C . MET A 1 87 ? 1.972 -5.071 -5.640 1.00 97.31 87 MET A C 1
ATOM 689 O O . MET A 1 87 ? 2.299 -4.366 -4.681 1.00 97.31 87 MET A O 1
ATOM 693 N N . LEU A 1 88 ? 0.709 -5.209 -6.031 1.00 96.62 88 LEU A N 1
ATOM 694 C CA . LEU A 1 88 ? -0.406 -4.620 -5.307 1.00 96.62 88 LEU A CA 1
ATOM 695 C C . LEU A 1 88 ? -0.440 -5.108 -3.852 1.00 96.62 88 LEU A C 1
ATOM 697 O O . LEU A 1 88 ? -0.594 -4.305 -2.933 1.00 96.62 88 LEU A O 1
ATOM 701 N N . ILE A 1 89 ? -0.237 -6.405 -3.628 1.00 97.38 89 ILE A N 1
ATOM 702 C CA . ILE A 1 89 ? -0.276 -7.011 -2.292 1.00 97.38 89 ILE A CA 1
ATOM 703 C C . ILE A 1 89 ? 0.973 -6.700 -1.486 1.00 97.38 89 ILE A C 1
ATOM 705 O O . ILE A 1 89 ? 0.855 -6.393 -0.302 1.00 97.38 89 ILE A O 1
ATOM 709 N N . VAL A 1 90 ? 2.148 -6.693 -2.116 1.00 98.25 90 VAL A N 1
ATOM 710 C CA . VAL A 1 90 ? 3.389 -6.217 -1.485 1.00 98.25 90 VAL A CA 1
ATOM 711 C C . VAL A 1 90 ? 3.206 -4.781 -0.989 1.00 98.25 90 VAL A C 1
ATOM 713 O O . VAL A 1 90 ? 3.518 -4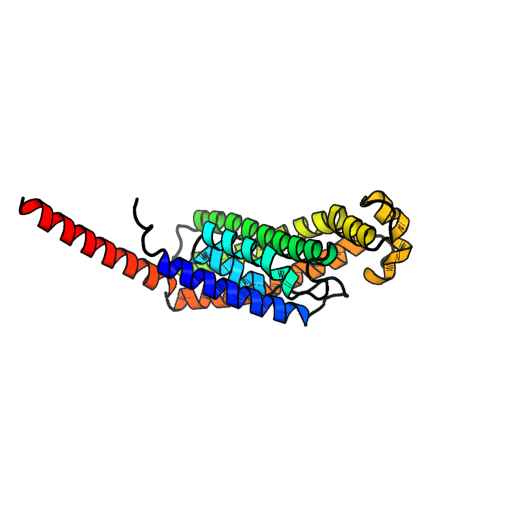.484 0.164 1.00 98.25 90 VAL A O 1
ATOM 716 N N . SER A 1 91 ? 2.625 -3.904 -1.813 1.00 98.31 91 SER A N 1
ATOM 717 C CA . SER A 1 91 ? 2.323 -2.517 -1.442 1.00 98.31 91 SER A CA 1
ATOM 718 C C . SER A 1 91 ? 1.398 -2.419 -0.229 1.00 98.31 91 SER A C 1
ATOM 720 O O . SER A 1 91 ? 1.721 -1.716 0.735 1.00 98.31 91 SER A O 1
ATOM 722 N N . GLN A 1 92 ? 0.297 -3.175 -0.217 1.00 98.12 92 GLN A N 1
ATOM 723 C CA . GLN A 1 92 ? -0.611 -3.194 0.932 1.00 98.12 92 GLN A CA 1
ATOM 724 C C . GLN A 1 92 ? 0.053 -3.752 2.189 1.00 98.12 92 GLN A C 1
ATOM 726 O O . GLN A 1 92 ? -0.073 -3.160 3.258 1.00 98.12 92 GLN A O 1
ATOM 731 N N . ALA A 1 93 ? 0.775 -4.865 2.074 1.00 98.44 93 ALA A N 1
ATOM 732 C CA . ALA A 1 93 ? 1.433 -5.513 3.200 1.00 98.44 93 ALA A CA 1
ATOM 733 C C . ALA A 1 93 ? 2.466 -4.587 3.855 1.00 98.44 93 ALA A C 1
ATOM 735 O O . ALA A 1 93 ? 2.471 -4.464 5.079 1.00 98.44 93 ALA A O 1
ATOM 736 N N . ILE A 1 94 ? 3.285 -3.888 3.060 1.00 98.62 94 ILE A N 1
ATOM 737 C CA . ILE A 1 94 ? 4.270 -2.916 3.558 1.00 98.62 94 ILE A CA 1
ATOM 738 C C . ILE A 1 94 ? 3.575 -1.769 4.299 1.00 98.62 94 ILE A C 1
ATOM 740 O O . ILE A 1 94 ? 3.965 -1.438 5.421 1.00 98.62 94 ILE A O 1
ATOM 744 N N . PHE A 1 95 ? 2.530 -1.181 3.709 1.00 98.62 95 PHE A N 1
ATOM 745 C CA . PHE A 1 95 ? 1.794 -0.087 4.346 1.00 98.62 95 PHE A CA 1
ATOM 746 C C . PHE A 1 95 ? 1.136 -0.527 5.661 1.00 98.62 95 PHE A C 1
ATOM 748 O O . PHE A 1 95 ? 1.294 0.135 6.688 1.00 98.62 95 PHE A O 1
ATOM 755 N N . ILE A 1 96 ? 0.441 -1.668 5.651 1.00 98.50 96 ILE A N 1
ATOM 756 C CA . ILE A 1 96 ? -0.223 -2.240 6.830 1.00 98.50 96 ILE A CA 1
ATOM 757 C C . ILE A 1 96 ? 0.802 -2.551 7.922 1.00 98.50 96 ILE A C 1
ATOM 759 O O . ILE A 1 96 ? 0.569 -2.226 9.087 1.00 98.50 96 ILE A O 1
ATOM 763 N N . LEU A 1 97 ? 1.946 -3.139 7.565 1.00 98.44 97 LEU A N 1
ATOM 764 C CA . LEU A 1 97 ? 3.018 -3.457 8.504 1.00 98.44 97 LEU A CA 1
ATOM 765 C C . LEU A 1 97 ? 3.537 -2.195 9.200 1.00 98.44 97 LEU A C 1
ATOM 767 O O . LEU A 1 97 ? 3.549 -2.147 10.433 1.00 98.44 97 LEU A O 1
ATOM 771 N N . PHE A 1 98 ? 3.912 -1.162 8.438 1.00 98.62 98 PHE A N 1
ATOM 772 C CA . PHE A 1 98 ? 4.379 0.099 9.019 1.00 98.62 98 PHE A CA 1
ATOM 773 C C . PHE A 1 98 ? 3.305 0.762 9.882 1.00 98.62 98 PHE A C 1
ATOM 775 O O . PHE A 1 98 ? 3.603 1.186 11.000 1.00 98.62 98 PHE A O 1
ATOM 782 N N . TYR A 1 99 ? 2.049 0.788 9.426 1.00 98.38 99 TYR A N 1
ATOM 783 C CA . TYR A 1 99 ? 0.939 1.313 10.220 1.00 98.38 99 TYR A CA 1
ATOM 784 C C . TYR A 1 99 ? 0.801 0.581 11.560 1.00 98.38 99 TYR A C 1
ATOM 786 O O . TYR A 1 99 ? 0.727 1.234 12.599 1.00 98.38 99 TYR A O 1
ATOM 794 N N . LEU A 1 100 ? 0.803 -0.756 11.571 1.00 97.44 100 LEU A N 1
ATOM 795 C CA . LEU A 1 100 ? 0.654 -1.539 12.802 1.00 97.44 100 LEU A CA 1
ATOM 796 C C . LEU A 1 100 ? 1.822 -1.313 13.771 1.00 97.44 100 LEU A C 1
ATOM 798 O O . LEU A 1 100 ? 1.599 -1.214 14.981 1.00 97.44 100 LEU A O 1
ATOM 802 N N . ILE A 1 101 ? 3.052 -1.206 13.257 1.00 97.94 101 ILE A N 1
ATOM 803 C CA . ILE A 1 101 ? 4.247 -0.903 14.058 1.00 97.94 101 ILE A CA 1
ATOM 804 C C . ILE A 1 101 ? 4.103 0.473 14.716 1.00 97.94 101 ILE A C 1
ATOM 806 O O . ILE A 1 101 ? 4.179 0.574 15.945 1.00 97.94 101 ILE A O 1
ATOM 810 N N . PHE A 1 102 ? 3.845 1.520 13.927 1.00 98.31 102 PHE A N 1
ATOM 811 C CA . PHE A 1 102 ? 3.733 2.886 14.443 1.00 98.31 102 PHE A CA 1
ATOM 812 C C . PHE A 1 102 ? 2.538 3.058 15.375 1.00 98.31 102 PHE A C 1
ATOM 814 O O . PHE A 1 102 ? 2.679 3.675 16.432 1.00 98.31 102 PHE A O 1
ATOM 821 N N . TYR A 1 103 ? 1.399 2.442 15.061 1.00 96.38 103 TYR A N 1
ATOM 822 C CA . TYR A 1 103 ? 0.205 2.507 15.898 1.00 96.38 103 TYR A CA 1
ATOM 823 C C . TYR A 1 103 ? 0.457 1.875 17.269 1.00 96.38 103 TYR A C 1
ATOM 825 O O . TYR A 1 103 ? 0.175 2.485 18.305 1.00 96.38 103 TYR A O 1
ATOM 833 N N . ASN A 1 104 ? 1.054 0.681 17.306 1.00 95.44 104 ASN A N 1
ATOM 834 C CA . ASN A 1 104 ? 1.390 0.012 18.564 1.00 95.44 104 ASN A CA 1
ATOM 835 C C . ASN A 1 104 ? 2.439 0.785 19.374 1.00 95.44 104 ASN A C 1
ATOM 837 O O . ASN A 1 104 ? 2.400 0.769 20.605 1.00 95.44 104 ASN A O 1
ATOM 841 N N . TYR A 1 105 ? 3.381 1.448 18.705 1.00 97.12 105 TYR A N 1
ATOM 842 C CA . TYR A 1 105 ? 4.400 2.265 19.356 1.00 97.12 105 TYR A CA 1
ATOM 843 C C . TYR A 1 105 ? 3.802 3.548 19.956 1.00 97.12 105 TYR A C 1
ATOM 845 O O . TYR A 1 105 ? 3.940 3.800 21.154 1.00 97.12 105 TYR A O 1
ATOM 853 N N . LEU A 1 106 ? 3.054 4.319 19.163 1.00 96.19 106 LEU A N 1
ATOM 854 C CA . LEU A 1 106 ? 2.470 5.600 19.574 1.00 96.19 106 LEU A CA 1
ATOM 855 C C . LEU A 1 106 ? 1.403 5.443 20.660 1.00 96.19 106 LEU A C 1
ATOM 857 O O . LEU A 1 106 ? 1.383 6.212 21.623 1.00 96.19 106 LEU A O 1
ATOM 861 N N . THR A 1 107 ? 0.560 4.412 20.572 1.00 93.31 107 THR A N 1
ATOM 862 C CA . THR A 1 107 ? -0.429 4.141 21.628 1.00 93.31 107 THR A CA 1
ATOM 863 C C . THR A 1 107 ? 0.219 3.786 22.959 1.00 93.31 107 THR A C 1
ATOM 865 O O . THR A 1 107 ? -0.293 4.185 24.006 1.00 93.31 107 THR A O 1
ATOM 868 N N . LYS A 1 108 ? 1.363 3.084 22.951 1.00 94.31 108 LYS A N 1
ATOM 869 C CA . LYS A 1 108 ? 2.131 2.805 24.173 1.00 94.31 108 LYS A CA 1
ATOM 870 C C . LYS A 1 108 ? 2.718 4.074 24.788 1.00 94.31 108 LYS A C 1
ATOM 872 O O . LYS A 1 108 ? 2.681 4.197 26.010 1.00 94.31 108 LYS A O 1
ATOM 877 N N . LEU A 1 109 ? 3.207 5.005 23.971 1.00 94.06 109 LEU A N 1
ATOM 878 C CA . LEU A 1 109 ? 3.756 6.282 24.440 1.00 94.06 109 LEU A CA 1
ATOM 879 C C . LEU A 1 109 ? 2.684 7.207 25.035 1.00 94.06 109 LEU A C 1
ATOM 881 O O . LEU A 1 109 ? 2.946 7.941 25.983 1.00 94.06 109 LEU A O 1
ATOM 885 N N . LEU A 1 110 ? 1.462 7.172 24.501 1.00 92.50 110 LEU A N 1
ATOM 886 C CA . LEU A 1 110 ? 0.391 8.109 24.856 1.00 92.50 110 LEU A CA 1
ATOM 887 C C . LEU A 1 110 ? -0.585 7.588 25.931 1.00 92.50 110 LEU A C 1
ATOM 889 O O . LEU A 1 110 ? -1.617 8.220 26.163 1.00 92.50 110 LEU A O 1
ATOM 893 N N . LYS A 1 111 ? -0.265 6.482 26.621 1.00 88.12 111 LYS A N 1
ATOM 894 C CA . LYS A 1 111 ? -1.153 5.794 27.587 1.00 88.12 111 LYS A CA 1
ATOM 895 C C . LYS A 1 111 ? -1.767 6.682 28.680 1.00 88.12 111 LYS A C 1
ATOM 897 O O . LYS A 1 111 ? -2.850 6.367 29.157 1.00 88.12 111 LYS A O 1
ATOM 902 N N . ASN A 1 112 ? -1.119 7.785 29.054 1.00 81.31 112 ASN A N 1
ATOM 903 C CA . ASN A 1 112 ? -1.561 8.651 30.156 1.00 81.31 112 ASN A CA 1
ATOM 904 C C . ASN A 1 112 ? -2.682 9.644 29.777 1.00 81.31 112 ASN A C 1
ATOM 906 O O . ASN A 1 112 ? -3.163 10.385 30.631 1.00 81.31 112 ASN A O 1
ATOM 910 N N . LYS A 1 113 ? -3.096 9.715 28.504 1.00 79.38 113 LYS A N 1
ATOM 911 C CA . LYS A 1 113 ? -4.110 10.674 28.022 1.00 79.38 113 LYS A CA 1
ATOM 912 C C . LYS A 1 113 ? -5.496 10.023 27.871 1.00 79.38 113 LYS A C 1
ATOM 914 O O . LYS A 1 113 ? -5.642 8.805 27.869 1.00 79.38 113 LYS A O 1
ATOM 919 N N . LYS A 1 114 ? -6.540 10.852 27.696 1.00 78.31 114 LYS A N 1
ATOM 920 C CA . LYS A 1 114 ? -7.927 10.389 27.466 1.00 78.31 114 LYS A CA 1
ATOM 921 C C . LYS A 1 114 ? -7.994 9.403 26.283 1.00 78.31 114 LYS A C 1
ATOM 923 O O . LYS A 1 114 ? -7.489 9.743 25.210 1.00 78.31 114 LYS A O 1
ATOM 928 N N . PRO A 1 115 ? -8.710 8.268 26.409 1.00 83.50 115 PRO A N 1
ATOM 929 C CA . PRO A 1 115 ? -8.629 7.160 25.454 1.00 83.50 115 PRO A CA 1
ATOM 930 C C . PRO A 1 115 ? -9.041 7.558 24.030 1.00 83.50 115 PRO A C 1
ATOM 932 O O . PRO A 1 115 ? -8.414 7.132 23.070 1.00 83.50 115 PRO A O 1
ATOM 935 N N . PHE A 1 116 ? -10.044 8.432 23.884 1.00 87.50 116 PHE A N 1
ATOM 936 C CA . PHE A 1 116 ? -10.489 8.909 22.570 1.00 87.50 116 PHE A CA 1
ATOM 937 C C . PHE A 1 116 ? -9.424 9.750 21.846 1.00 87.50 116 PHE A C 1
ATOM 939 O O . PHE A 1 116 ? -9.138 9.518 20.675 1.00 87.50 116 PHE A O 1
ATOM 946 N N . LYS A 1 117 ? -8.806 10.715 22.545 1.00 89.62 117 LYS A N 1
ATOM 947 C CA . LYS A 1 117 ? -7.781 11.588 21.948 1.00 89.62 117 LYS A CA 1
ATOM 948 C C . LYS A 1 117 ? -6.519 10.801 21.596 1.00 89.62 117 LYS A C 1
ATOM 950 O O . LYS A 1 117 ? -5.918 11.067 20.563 1.00 89.62 117 LYS A O 1
ATOM 955 N N . VAL A 1 118 ? -6.134 9.841 22.442 1.00 90.75 118 VAL A N 1
ATOM 956 C CA . VAL A 1 118 ? -4.991 8.950 22.188 1.00 90.75 118 VAL A CA 1
ATOM 957 C C . VAL A 1 118 ? -5.192 8.174 20.900 1.00 90.75 118 VAL A C 1
ATOM 959 O O . VAL A 1 118 ? -4.301 8.171 20.057 1.00 90.75 118 VAL A O 1
ATOM 962 N N . GLU A 1 119 ? -6.359 7.557 20.734 1.00 91.25 119 GLU A N 1
ATOM 963 C CA . GLU A 1 119 ? -6.658 6.734 19.567 1.00 91.25 119 GLU A CA 1
ATOM 964 C C . GLU A 1 119 ? -6.661 7.561 18.274 1.00 91.25 119 GLU A C 1
ATOM 966 O O . GLU A 1 119 ? -6.026 7.173 17.296 1.00 91.25 119 GLU A O 1
ATOM 971 N N . LEU A 1 120 ? -7.309 8.732 18.280 1.00 93.44 120 LEU A N 1
ATOM 972 C CA . LEU A 1 120 ? -7.364 9.619 17.114 1.00 93.44 120 LEU A CA 1
ATOM 973 C C . LEU A 1 120 ? -5.970 10.115 16.701 1.00 93.44 120 LEU A C 1
ATOM 975 O O . LEU A 1 120 ? -5.596 10.001 15.536 1.00 93.44 120 LEU A O 1
ATOM 979 N N . ILE A 1 121 ? -5.190 10.631 17.659 1.00 94.69 121 ILE A N 1
ATOM 980 C CA . ILE A 1 121 ? -3.835 11.144 17.398 1.00 94.69 121 ILE A CA 1
ATOM 981 C C . ILE A 1 121 ? -2.917 10.011 16.938 1.00 94.69 121 ILE A C 1
ATOM 983 O O . ILE A 1 121 ? -2.162 10.192 15.987 1.00 94.69 121 ILE A O 1
ATOM 987 N N . SER A 1 122 ? -2.997 8.838 17.576 1.00 95.12 122 SER A N 1
ATOM 988 C CA . SER A 1 122 ? -2.169 7.688 17.203 1.00 95.12 122 SER A CA 1
ATOM 989 C C . SER A 1 122 ? -2.490 7.220 15.789 1.00 95.12 122 SER A C 1
ATOM 991 O O . SER A 1 122 ? -1.562 6.975 15.031 1.00 95.12 122 SER A O 1
ATOM 993 N N . ASN A 1 123 ? -3.769 7.147 15.405 1.00 95.44 123 ASN A N 1
ATOM 994 C CA . ASN A 1 123 ? -4.172 6.772 14.047 1.00 95.44 123 ASN A CA 1
ATOM 995 C C . ASN A 1 123 ? -3.672 7.771 13.000 1.00 95.44 123 ASN A C 1
ATOM 997 O O . ASN A 1 123 ? -3.020 7.353 12.048 1.00 95.44 123 ASN A O 1
ATOM 1001 N N . LEU A 1 124 ? -3.908 9.071 13.203 1.00 96.69 124 LEU A N 1
ATOM 1002 C CA . LEU A 1 124 ? -3.440 10.1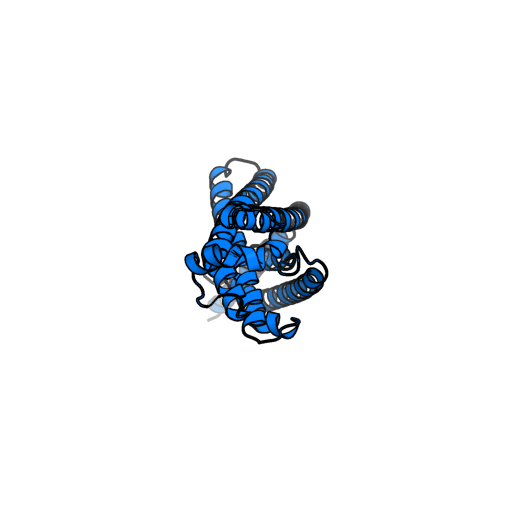18 12.289 1.00 96.69 124 LEU A CA 1
ATOM 1003 C C . LEU A 1 124 ? -1.918 10.088 12.123 1.00 96.69 124 LEU A C 1
ATOM 1005 O O . LEU A 1 124 ? -1.416 10.025 11.004 1.00 96.69 124 LEU A O 1
ATOM 1009 N N . ALA A 1 125 ? -1.177 10.081 13.233 1.00 97.19 125 ALA A N 1
ATOM 1010 C CA . ALA A 1 125 ? 0.281 10.070 13.194 1.00 97.19 125 ALA A CA 1
ATOM 1011 C C . ALA A 1 125 ? 0.829 8.775 12.573 1.00 97.19 125 ALA A C 1
ATOM 1013 O O . ALA A 1 125 ? 1.771 8.823 11.787 1.00 97.19 125 ALA A O 1
ATOM 1014 N N . SER A 1 126 ? 0.218 7.626 12.870 1.00 97.81 126 SER A N 1
ATOM 1015 C CA . SER A 1 126 ? 0.660 6.330 12.342 1.00 97.81 126 SER A CA 1
ATOM 1016 C C . SER A 1 126 ? 0.399 6.191 10.851 1.00 97.81 126 SER A C 1
ATOM 1018 O O . SER A 1 126 ? 1.256 5.669 10.151 1.00 97.81 126 SER A O 1
ATOM 1020 N N . LEU A 1 127 ? -0.745 6.671 10.351 1.00 97.94 127 LEU A N 1
ATOM 1021 C CA . LEU A 1 127 ? -1.046 6.681 8.917 1.00 97.94 127 LEU A CA 1
ATOM 1022 C C . LEU A 1 127 ? -0.092 7.608 8.157 1.00 97.94 127 LEU A C 1
ATOM 1024 O O . LEU A 1 127 ? 0.450 7.208 7.131 1.00 97.94 127 LEU A O 1
ATOM 1028 N N . SER A 1 128 ? 0.185 8.802 8.690 1.00 97.88 128 SER A N 1
ATOM 1029 C CA . SER A 1 128 ? 1.145 9.734 8.085 1.00 97.88 128 SER A CA 1
ATOM 1030 C C . SER A 1 128 ? 2.561 9.155 8.028 1.00 97.88 128 SER A C 1
ATOM 1032 O O . SER A 1 128 ? 3.199 9.198 6.978 1.00 97.88 128 SER A O 1
ATOM 1034 N N . LEU A 1 129 ? 3.046 8.567 9.127 1.00 98.31 129 LEU A N 1
ATOM 1035 C CA . LEU A 1 129 ? 4.367 7.930 9.165 1.00 98.31 129 LEU A CA 1
ATOM 1036 C C . LEU A 1 129 ? 4.428 6.692 8.260 1.00 98.31 129 LEU A C 1
ATOM 1038 O O . LEU A 1 129 ? 5.395 6.521 7.518 1.00 98.31 129 LEU A O 1
ATOM 1042 N N . ALA A 1 130 ? 3.384 5.857 8.270 1.00 98.38 130 ALA A N 1
ATOM 1043 C CA . ALA A 1 130 ? 3.295 4.688 7.402 1.00 98.38 130 ALA A CA 1
ATOM 1044 C C . ALA A 1 130 ? 3.303 5.076 5.923 1.00 98.38 130 ALA A C 1
ATOM 1046 O O . ALA A 1 130 ? 3.986 4.417 5.147 1.00 98.38 130 ALA A O 1
ATOM 1047 N N . ASN A 1 131 ? 2.621 6.158 5.537 1.00 98.50 131 ASN A N 1
ATOM 1048 C CA . ASN A 1 131 ? 2.632 6.665 4.166 1.00 98.50 131 ASN A CA 1
ATOM 1049 C C . ASN A 1 131 ? 4.062 6.986 3.696 1.00 98.50 131 ASN A C 1
ATOM 1051 O O . 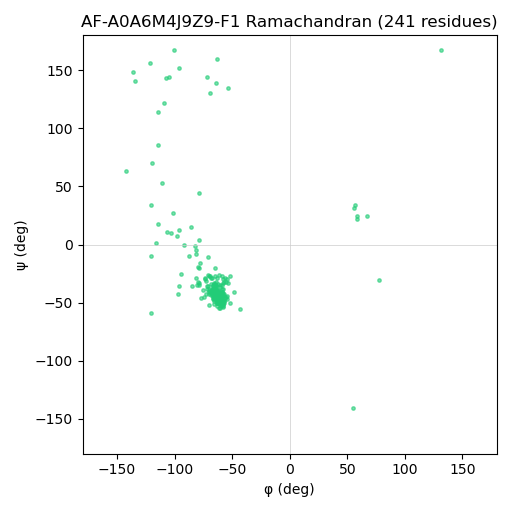ASN A 1 131 ? 4.506 6.478 2.666 1.00 98.50 131 ASN A O 1
ATOM 1055 N N . VAL A 1 132 ? 4.815 7.762 4.483 1.00 98.44 132 VAL A N 1
ATOM 1056 C CA . VAL A 1 132 ? 6.195 8.142 4.139 1.00 98.44 132 VAL A CA 1
ATOM 1057 C C . VAL A 1 132 ? 7.101 6.910 4.052 1.00 98.44 132 VAL A C 1
ATOM 1059 O O . VAL A 1 132 ? 7.770 6.707 3.038 1.00 98.44 132 VAL A O 1
ATOM 1062 N N . CYS A 1 133 ? 7.093 6.048 5.071 1.00 98.56 133 CYS A N 1
ATOM 1063 C CA . CYS A 1 133 ? 7.952 4.862 5.099 1.00 98.56 133 CYS A CA 1
ATOM 1064 C C . CYS A 1 133 ? 7.595 3.843 4.008 1.00 98.56 133 CYS A C 1
ATOM 1066 O O . CYS A 1 133 ? 8.490 3.313 3.349 1.00 98.56 133 CYS A O 1
ATOM 1068 N N . ALA A 1 134 ? 6.303 3.590 3.775 1.00 98.56 134 ALA A N 1
ATOM 1069 C CA . ALA A 1 134 ? 5.850 2.679 2.727 1.00 98.56 134 ALA A CA 1
ATOM 1070 C C . ALA A 1 134 ? 6.187 3.213 1.332 1.00 98.56 134 ALA A C 1
ATOM 1072 O O . ALA A 1 134 ? 6.602 2.440 0.472 1.00 98.56 134 ALA A O 1
ATOM 1073 N N . THR A 1 135 ? 6.071 4.526 1.119 1.00 98.69 135 THR A N 1
ATOM 1074 C CA . THR A 1 135 ? 6.463 5.171 -0.140 1.00 98.69 135 THR A CA 1
ATOM 1075 C C . THR A 1 135 ? 7.949 4.974 -0.416 1.00 98.69 135 THR A C 1
ATOM 1077 O O . THR A 1 135 ? 8.300 4.522 -1.502 1.00 98.69 135 THR A O 1
ATOM 1080 N N . ILE A 1 136 ? 8.822 5.232 0.565 1.00 98.62 136 ILE A N 1
ATOM 1081 C CA . ILE A 1 136 ? 10.273 5.029 0.413 1.00 98.62 136 ILE A CA 1
ATOM 1082 C C . ILE A 1 136 ? 10.580 3.562 0.087 1.00 98.62 136 ILE A C 1
ATOM 1084 O O . ILE A 1 136 ? 11.297 3.281 -0.874 1.00 98.62 136 ILE A O 1
ATOM 1088 N N . ALA A 1 137 ? 9.999 2.623 0.839 1.00 98.56 137 ALA A N 1
ATOM 1089 C CA . ALA A 1 137 ? 10.206 1.194 0.614 1.00 98.56 137 ALA A CA 1
ATOM 1090 C C . ALA A 1 137 ? 9.759 0.757 -0.792 1.00 98.56 137 ALA A C 1
ATOM 1092 O O . ALA A 1 137 ? 10.484 0.038 -1.479 1.00 98.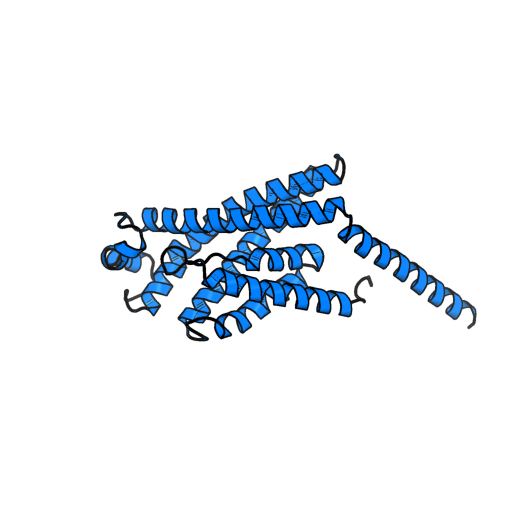56 137 ALA A O 1
ATOM 1093 N N . LEU A 1 138 ? 8.595 1.223 -1.252 1.00 98.31 138 LEU A N 1
ATOM 1094 C CA . LEU A 1 138 ? 8.077 0.875 -2.574 1.00 98.31 138 LEU A CA 1
ATOM 1095 C C . LEU A 1 138 ? 8.816 1.555 -3.716 1.00 98.31 138 LEU A C 1
ATOM 1097 O O . LEU A 1 138 ? 8.937 0.950 -4.775 1.00 98.31 138 LEU A O 1
ATOM 1101 N N . VAL A 1 139 ? 9.340 2.766 -3.526 1.00 98.62 139 VAL A N 1
ATOM 1102 C CA . VAL A 1 139 ? 10.234 3.386 -4.513 1.00 98.62 139 VAL A CA 1
ATOM 1103 C C . VAL A 1 139 ? 11.471 2.514 -4.703 1.00 98.62 139 VAL A C 1
ATOM 1105 O O . VAL A 1 139 ? 11.796 2.186 -5.839 1.00 98.62 139 VAL A O 1
ATOM 1108 N N . ILE A 1 140 ? 12.112 2.067 -3.619 1.00 98.56 140 ILE A N 1
ATOM 1109 C CA . ILE A 1 140 ? 13.287 1.183 -3.691 1.00 98.56 140 ILE A CA 1
ATOM 1110 C C . ILE A 1 140 ? 12.930 -0.115 -4.429 1.00 98.56 140 ILE A C 1
ATOM 1112 O O . ILE A 1 140 ? 13.581 -0.470 -5.411 1.00 98.56 140 ILE A O 1
ATOM 1116 N N . ILE A 1 141 ? 11.861 -0.799 -4.012 1.00 98.38 141 ILE A N 1
ATOM 1117 C CA . ILE A 1 141 ? 11.427 -2.054 -4.644 1.00 98.38 141 ILE A CA 1
ATOM 1118 C C . ILE A 1 141 ? 11.115 -1.840 -6.132 1.00 98.38 141 ILE A C 1
ATOM 1120 O O . ILE A 1 141 ? 11.564 -2.615 -6.978 1.00 98.38 141 ILE A O 1
ATOM 1124 N N . ASN A 1 142 ? 10.398 -0.770 -6.476 1.00 97.94 142 ASN A N 1
ATOM 1125 C CA . ASN A 1 142 ? 10.030 -0.500 -7.859 1.00 97.94 142 ASN A CA 1
ATOM 1126 C C . ASN A 1 142 ? 11.244 -0.167 -8.726 1.00 97.94 142 ASN A C 1
ATOM 1128 O O . ASN A 1 142 ? 11.353 -0.696 -9.830 1.00 97.94 142 ASN A O 1
ATOM 1132 N N . VAL A 1 143 ? 12.163 0.667 -8.240 1.00 98.19 143 VAL A N 1
ATOM 1133 C CA . VAL A 1 143 ? 13.358 1.095 -8.983 1.00 98.19 143 VAL A CA 1
ATOM 1134 C C . VAL A 1 143 ? 14.293 -0.078 -9.267 1.00 98.19 143 VAL A C 1
ATOM 1136 O O . VAL A 1 143 ? 14.783 -0.205 -10.392 1.00 98.19 143 VAL A O 1
ATOM 1139 N N . PHE A 1 144 ? 14.545 -0.919 -8.261 1.00 98.38 144 PHE A N 1
ATOM 1140 C CA . PHE A 1 144 ? 15.585 -1.946 -8.336 1.00 98.38 144 PHE A CA 1
ATOM 1141 C C . PHE A 1 144 ? 15.083 -3.320 -8.777 1.00 98.38 144 PHE A C 1
ATOM 1143 O O . PHE A 1 144 ? 15.874 -4.090 -9.313 1.00 98.38 144 PHE A O 1
ATOM 1150 N N . VAL A 1 145 ? 13.803 -3.639 -8.566 1.00 98.19 145 VAL A N 1
ATOM 1151 C CA . VAL A 1 145 ? 13.278 -4.996 -8.791 1.00 98.19 145 VAL A CA 1
ATOM 1152 C C . VAL A 1 145 ? 12.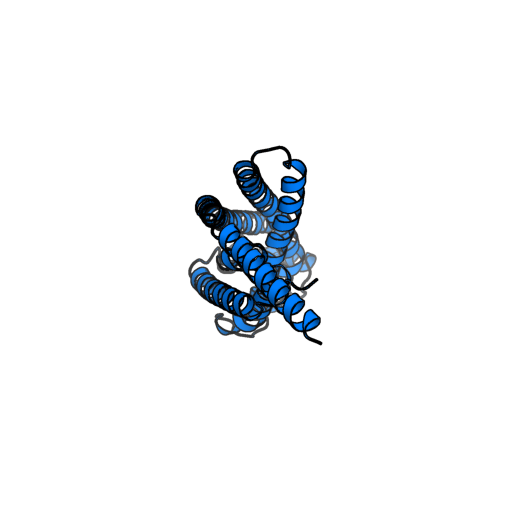157 -4.992 -9.820 1.00 98.19 145 VAL A C 1
ATOM 1154 O O . VAL A 1 145 ? 12.264 -5.629 -10.864 1.00 98.19 145 VAL A O 1
ATOM 1157 N N . VAL A 1 146 ? 11.082 -4.252 -9.558 1.00 97.94 146 VAL A N 1
ATOM 1158 C CA . VAL A 1 146 ? 9.829 -4.408 -10.316 1.00 97.94 146 VAL A CA 1
ATOM 1159 C C . VAL A 1 146 ? 9.932 -3.815 -11.702 1.00 97.94 146 VAL A C 1
ATOM 1161 O O . VAL A 1 146 ? 9.507 -4.448 -12.656 1.00 97.94 146 VAL A O 1
ATOM 1164 N N . THR A 1 147 ? 10.492 -2.614 -11.827 1.00 97.56 147 THR A N 1
ATOM 1165 C CA . THR A 1 147 ? 10.583 -1.928 -13.119 1.00 97.56 147 THR A CA 1
ATOM 1166 C C . THR A 1 147 ? 11.499 -2.685 -14.084 1.00 97.56 147 THR A C 1
ATOM 1168 O O . THR A 1 147 ? 11.048 -2.969 -15.195 1.00 97.56 147 THR A O 1
ATOM 1171 N N . PRO A 1 148 ? 12.723 -3.106 -13.689 1.00 98.31 148 PRO A N 1
ATOM 1172 C CA . PRO A 1 148 ? 13.537 -3.975 -14.539 1.00 98.31 148 PRO A CA 1
ATOM 1173 C C . PRO A 1 148 ? 12.822 -5.282 -14.902 1.00 98.31 148 PRO A C 1
ATOM 1175 O O . PRO A 1 148 ? 12.811 -5.673 -16.066 1.00 98.31 148 PRO A O 1
ATOM 1178 N N . LEU A 1 149 ? 12.168 -5.938 -13.937 1.00 98.25 149 LEU A N 1
ATOM 1179 C CA . LEU A 1 149 ? 11.438 -7.179 -14.195 1.00 98.25 149 LEU A CA 1
ATOM 1180 C C . LEU A 1 149 ? 10.271 -6.971 -15.173 1.00 98.25 149 LEU A C 1
ATOM 1182 O O . LEU A 1 149 ? 10.104 -7.753 -16.102 1.00 98.25 149 LEU A O 1
ATOM 1186 N N . TYR A 1 150 ? 9.502 -5.898 -15.006 1.00 97.19 150 TYR A N 1
ATOM 1187 C CA . TYR A 1 150 ? 8.390 -5.527 -15.876 1.00 97.19 150 TYR A CA 1
ATOM 1188 C C . TYR A 1 150 ? 8.865 -5.340 -17.319 1.00 97.19 150 TYR A C 1
ATOM 1190 O O . TYR A 1 150 ? 8.367 -6.001 -18.228 1.00 97.19 150 TYR A O 1
ATOM 1198 N N . PHE A 1 151 ? 9.887 -4.512 -17.546 1.00 97.31 151 PHE A N 1
ATOM 1199 C CA . PHE A 1 151 ? 10.397 -4.271 -18.898 1.00 97.31 151 PHE A CA 1
ATOM 1200 C C . PHE A 1 151 ? 11.101 -5.481 -19.512 1.00 97.31 151 PHE A C 1
ATOM 1202 O O . PHE A 1 151 ? 11.096 -5.632 -20.736 1.00 97.31 151 PHE A O 1
ATOM 1209 N N . TYR A 1 152 ? 11.662 -6.365 -18.688 1.00 98.12 152 TYR A N 1
ATOM 1210 C CA . TYR A 1 152 ? 12.173 -7.653 -19.143 1.00 98.12 152 TYR A CA 1
ATOM 1211 C C . TYR A 1 152 ? 11.040 -8.561 -19.644 1.00 98.12 152 TYR A C 1
ATOM 1213 O O . TYR A 1 152 ? 11.143 -9.117 -20.736 1.00 98.12 152 TYR A O 1
ATOM 1221 N N . LEU A 1 153 ? 9.922 -8.650 -18.913 1.00 97.12 153 LEU A N 1
ATOM 1222 C CA . LEU A 1 153 ? 8.748 -9.428 -19.337 1.00 97.12 153 LEU A CA 1
ATOM 1223 C C . LEU A 1 153 ? 8.128 -8.889 -20.637 1.00 97.12 153 LEU A C 1
ATOM 1225 O O . LEU A 1 153 ? 7.693 -9.671 -21.479 1.00 97.12 153 LEU A O 1
ATOM 1229 N N . PHE A 1 154 ? 8.174 -7.571 -20.855 1.00 96.12 154 PHE A N 1
ATOM 1230 C CA . PHE A 1 154 ? 7.788 -6.933 -22.122 1.00 96.12 154 PHE A CA 1
ATOM 1231 C C . PHE A 1 154 ? 8.848 -7.026 -23.233 1.00 96.12 154 PHE A C 1
ATOM 1233 O O . PHE A 1 154 ? 8.648 -6.473 -24.314 1.00 96.12 154 PHE A O 1
ATOM 1240 N N . LYS A 1 155 ? 9.971 -7.718 -23.000 1.00 97.25 155 LYS A N 1
ATOM 1241 C CA . LYS A 1 155 ? 11.085 -7.882 -23.954 1.00 97.25 155 LYS A CA 1
ATOM 1242 C C . LYS A 1 155 ? 11.721 -6.559 -24.411 1.00 97.25 155 LYS A C 1
ATOM 1244 O O . LYS A 1 155 ? 12.326 -6.499 -25.480 1.00 97.25 155 LYS A O 1
ATOM 1249 N N . VAL A 1 156 ? 11.615 -5.499 -23.606 1.00 97.12 156 VAL A N 1
ATOM 1250 C CA . VAL A 1 156 ? 12.247 -4.193 -23.881 1.00 97.12 156 VAL A CA 1
ATOM 1251 C C . VAL A 1 156 ? 13.735 -4.218 -23.527 1.00 97.12 156 VAL A C 1
ATOM 1253 O O . VAL A 1 156 ? 14.557 -3.598 -24.210 1.00 97.12 156 VAL A O 1
ATOM 1256 N N . ILE A 1 157 ? 14.079 -4.962 -22.474 1.00 98.06 157 ILE A N 1
ATOM 1257 C CA . ILE A 1 157 ? 15.449 -5.176 -22.003 1.00 98.06 157 ILE A CA 1
ATOM 1258 C C . ILE A 1 157 ? 15.798 -6.666 -21.994 1.00 98.06 157 ILE A C 1
ATOM 1260 O O . ILE A 1 157 ? 14.912 -7.517 -21.916 1.00 98.06 157 ILE A O 1
ATOM 1264 N N . LYS A 1 158 ? 17.094 -6.989 -22.077 1.00 97.69 158 LYS A N 1
ATOM 1265 C CA . LYS A 1 158 ? 17.569 -8.380 -22.204 1.00 97.69 158 LYS A CA 1
ATOM 1266 C C . LYS A 1 158 ? 17.644 -9.135 -20.881 1.00 97.69 158 LYS A C 1
ATOM 1268 O O . LYS A 1 158 ? 17.540 -10.355 -20.884 1.00 97.69 158 LYS A O 1
ATOM 1273 N N . THR A 1 159 ? 17.859 -8.437 -19.769 1.00 97.94 159 THR A N 1
ATOM 1274 C CA . THR A 1 159 ? 17.984 -9.036 -18.434 1.00 97.94 159 THR A CA 1
ATOM 1275 C C . THR A 1 159 ? 17.181 -8.223 -17.416 1.00 97.94 159 THR A C 1
ATOM 1277 O O . THR A 1 159 ? 17.081 -7.005 -17.569 1.00 97.94 159 THR A O 1
ATOM 1280 N N . PRO A 1 160 ? 16.613 -8.843 -16.363 1.00 97.31 160 PRO A N 1
ATOM 1281 C CA . PRO A 1 160 ? 15.825 -8.150 -15.336 1.00 97.31 160 PRO A CA 1
ATOM 1282 C C . PRO A 1 160 ? 16.725 -7.426 -14.315 1.00 97.31 160 PRO A C 1
ATOM 1284 O O . PRO A 1 160 ? 16.534 -7.536 -13.106 1.00 97.31 160 PRO A O 1
ATOM 1287 N N . GLY A 1 161 ? 17.760 -6.731 -14.791 1.00 97.25 161 GLY A N 1
ATOM 1288 C CA . GLY A 1 161 ? 18.769 -6.073 -13.966 1.00 97.25 161 GLY A CA 1
ATOM 1289 C C . GLY A 1 161 ? 18.631 -4.555 -13.974 1.00 97.25 161 GLY A C 1
ATOM 1290 O O . GLY A 1 161 ? 18.359 -3.947 -15.008 1.00 97.25 161 GLY A O 1
ATOM 1291 N N . PHE A 1 162 ? 18.898 -3.926 -12.828 1.00 97.62 162 PHE A N 1
ATOM 1292 C CA . PHE A 1 162 ? 18.937 -2.466 -12.706 1.00 97.62 162 PHE A CA 1
ATOM 1293 C C . PHE A 1 162 ? 19.899 -1.817 -13.718 1.00 97.62 162 PHE A C 1
ATOM 1295 O O . PHE A 1 162 ? 19.532 -0.850 -14.380 1.00 97.62 162 PHE A O 1
ATOM 1302 N N . THR A 1 163 ? 21.104 -2.370 -13.888 1.00 97.94 163 THR A N 1
ATOM 1303 C CA . THR A 1 163 ? 22.109 -1.832 -14.819 1.00 97.94 163 THR A CA 1
ATOM 1304 C C . THR A 1 163 ? 21.614 -1.833 -16.265 1.00 97.94 163 THR A C 1
ATOM 1306 O O . THR A 1 163 ? 21.757 -0.838 -16.970 1.00 97.94 163 THR A O 1
ATOM 1309 N N . GLU A 1 164 ? 20.976 -2.923 -16.695 1.00 98.06 164 GLU A N 1
ATOM 1310 C CA . GLU A 1 164 ? 20.410 -3.024 -18.043 1.00 98.06 164 GLU A CA 1
ATOM 1311 C C . GLU A 1 164 ? 19.260 -2.026 -18.240 1.00 98.06 164 GLU A C 1
ATOM 1313 O O . GLU A 1 164 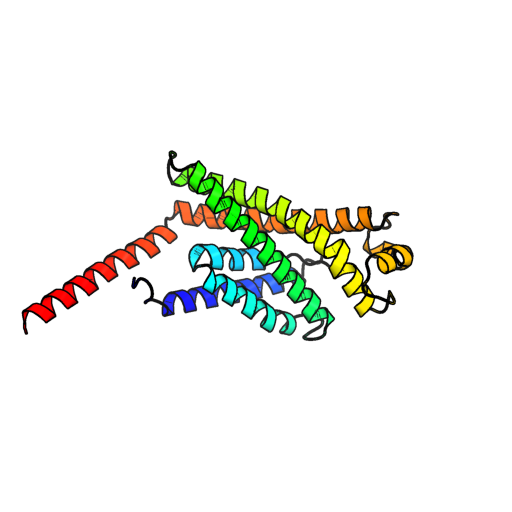? 19.154 -1.390 -19.291 1.00 98.06 164 GLU A O 1
ATOM 1318 N N . MET A 1 165 ? 18.433 -1.842 -17.206 1.00 98.19 165 MET A N 1
ATOM 1319 C CA . MET A 1 165 ? 17.345 -0.869 -17.213 1.00 98.19 165 MET A CA 1
ATOM 1320 C C . MET A 1 165 ? 17.857 0.567 -17.385 1.00 98.19 165 MET A C 1
ATOM 1322 O O . MET A 1 165 ? 17.306 1.319 -18.186 1.00 98.19 165 MET A O 1
ATOM 1326 N N . VAL A 1 166 ? 18.933 0.939 -16.683 1.00 98.12 166 VAL A N 1
ATOM 1327 C CA . VAL A 1 166 ? 19.575 2.257 -16.822 1.00 98.12 166 VAL A CA 1
ATOM 1328 C C . VAL A 1 166 ? 20.118 2.455 -18.238 1.00 98.12 166 VAL A C 1
ATOM 1330 O O . VAL A 1 166 ? 19.859 3.490 -18.846 1.00 98.12 166 VAL A O 1
ATOM 1333 N N . ASN A 1 167 ? 20.805 1.453 -18.791 1.00 98.12 167 ASN A N 1
ATOM 1334 C CA . ASN A 1 167 ? 21.395 1.527 -20.133 1.00 98.12 167 ASN A CA 1
ATOM 1335 C C . ASN A 1 167 ? 20.344 1.589 -21.252 1.00 98.12 167 ASN A C 1
ATOM 1337 O O . ASN A 1 167 ? 20.596 2.149 -22.315 1.00 98.12 167 ASN A O 1
ATOM 1341 N N . SER A 1 168 ? 19.164 1.009 -21.026 1.00 98.06 168 SER A N 1
ATOM 1342 C CA . SER A 1 168 ? 18.053 1.001 -21.985 1.00 98.06 168 SER A CA 1
ATOM 1343 C C . SER A 1 168 ? 16.997 2.078 -21.714 1.00 98.06 168 SER A C 1
ATOM 1345 O O . SER A 1 168 ? 15.957 2.085 -22.377 1.00 98.06 168 SER A O 1
ATOM 1347 N N . TYR A 1 169 ? 17.236 2.986 -20.763 1.00 98.06 169 TYR A N 1
ATOM 1348 C CA . TYR A 1 169 ? 16.232 3.939 -20.287 1.00 98.06 169 TYR A CA 1
ATOM 1349 C C . TYR A 1 169 ? 15.678 4.852 -21.388 1.00 98.06 169 TYR A C 1
ATOM 1351 O O . TYR A 1 169 ? 14.479 5.134 -21.403 1.00 98.06 169 TYR A O 1
ATOM 1359 N N . ASP A 1 170 ? 16.501 5.244 -22.362 1.00 97.88 170 ASP A N 1
ATOM 1360 C CA . ASP A 1 170 ? 16.066 6.099 -23.473 1.00 97.88 170 ASP A CA 1
ATOM 1361 C C . ASP A 1 170 ? 14.881 5.510 -24.256 1.00 97.88 170 ASP A C 1
ATOM 1363 O O . ASP A 1 170 ? 14.031 6.256 -24.740 1.00 97.88 170 ASP A O 1
ATOM 1367 N N . LYS A 1 171 ? 14.753 4.175 -24.305 1.00 97.50 171 LYS A N 1
ATOM 1368 C CA . LYS A 1 171 ? 13.643 3.481 -24.982 1.00 97.50 171 LYS A CA 1
ATOM 1369 C C . LYS A 1 171 ? 12.304 3.629 -24.262 1.00 97.50 171 LYS A C 1
ATOM 1371 O O . LYS A 1 171 ? 11.258 3.508 -24.890 1.00 97.50 171 LYS A O 1
ATOM 1376 N N . VAL A 1 172 ? 12.322 3.851 -22.948 1.00 96.56 172 VAL A N 1
ATOM 1377 C CA . VAL A 1 172 ? 11.118 3.884 -22.096 1.00 96.56 172 VAL A CA 1
ATOM 1378 C C . VAL A 1 172 ? 10.869 5.249 -21.466 1.00 96.56 172 VAL A C 1
ATOM 1380 O O . VAL A 1 172 ? 9.915 5.423 -20.713 1.00 96.56 172 VAL A O 1
ATOM 1383 N N . LYS A 1 173 ? 11.717 6.232 -21.770 1.00 96.50 173 LYS A N 1
ATOM 1384 C CA . LYS A 1 173 ? 11.733 7.564 -21.161 1.00 96.50 173 LYS A CA 1
ATOM 1385 C C . LYS A 1 173 ? 10.382 8.289 -21.226 1.00 96.50 173 LYS A C 1
ATOM 1387 O O . LYS A 1 173 ? 10.055 9.064 -20.329 1.00 96.50 173 LYS A O 1
ATOM 1392 N N . GLY A 1 174 ? 9.573 8.002 -22.250 1.00 95.75 174 GLY A N 1
ATOM 1393 C CA . GLY A 1 174 ? 8.212 8.533 -22.388 1.00 95.75 174 GLY A CA 1
ATOM 1394 C C . GLY A 1 174 ? 7.280 8.136 -21.237 1.00 95.75 174 GLY A C 1
ATOM 1395 O O . GLY A 1 174 ? 6.494 8.960 -20.782 1.00 95.75 174 GLY A O 1
ATOM 1396 N N . LEU A 1 175 ? 7.437 6.928 -20.681 1.00 95.06 175 LEU A N 1
ATOM 1397 C CA . LEU A 1 175 ? 6.689 6.462 -19.504 1.00 95.06 175 LEU A CA 1
ATOM 1398 C C . LEU A 1 175 ? 7.120 7.162 -18.210 1.00 95.06 175 LEU A C 1
ATOM 1400 O O . LEU A 1 175 ? 6.460 7.027 -17.189 1.00 95.06 175 LEU A O 1
ATOM 1404 N N . PHE A 1 176 ? 8.218 7.913 -18.233 1.00 96.75 176 PHE A N 1
ATOM 1405 C CA . PHE A 1 176 ? 8.770 8.614 -17.077 1.00 96.75 176 PHE A CA 1
ATOM 1406 C C . PHE A 1 176 ? 8.847 10.127 -17.319 1.00 96.75 176 PHE A C 1
ATOM 1408 O O . PHE A 1 176 ? 9.771 10.803 -16.862 1.00 96.75 176 PHE A O 1
ATOM 1415 N N . PHE A 1 177 ? 7.870 10.658 -18.064 1.00 95.69 177 PHE A N 1
ATOM 1416 C CA . PHE A 1 177 ? 7.715 12.090 -18.347 1.00 95.69 177 PHE A CA 1
ATOM 1417 C C . PHE A 1 177 ? 8.956 12.739 -18.976 1.00 95.69 177 PHE A C 1
ATOM 1419 O O . PHE A 1 177 ? 9.242 13.909 -18.737 1.00 95.69 177 PHE A O 1
ATOM 1426 N N . TYR A 1 178 ? 9.720 11.981 -19.767 1.00 96.94 178 TYR A N 1
ATOM 1427 C CA . TYR A 1 178 ? 10.922 12.466 -20.446 1.00 96.94 178 TYR A CA 1
ATOM 1428 C C . TYR A 1 178 ? 12.018 13.030 -19.515 1.00 96.94 178 TYR A C 1
ATOM 1430 O O . TYR A 1 178 ? 12.907 13.757 -19.966 1.00 96.94 178 TYR A O 1
ATOM 1438 N N . ILE A 1 179 ? 12.036 12.657 -18.231 1.00 97.56 179 ILE A N 1
ATOM 1439 C CA . ILE A 1 179 ? 13.089 13.076 -17.292 1.00 97.56 179 ILE A CA 1
ATOM 1440 C C . ILE A 1 179 ? 14.418 12.390 -17.681 1.00 97.56 179 ILE A C 1
ATOM 1442 O O . ILE A 1 179 ? 14.418 11.177 -17.877 1.00 97.56 179 ILE A O 1
ATOM 1446 N N . PRO A 1 180 ? 15.562 13.095 -17.809 1.00 97.56 180 PRO A N 1
ATOM 1447 C CA . PRO A 1 180 ? 16.809 12.519 -18.342 1.00 97.56 180 PRO A CA 1
ATOM 1448 C C . PRO A 1 180 ? 17.433 11.371 -17.543 1.00 97.56 180 PRO A C 1
ATOM 1450 O O . PRO A 1 180 ? 18.106 10.528 -18.121 1.00 97.56 180 PRO A O 1
ATOM 1453 N N . ASN A 1 181 ? 17.227 11.326 -16.229 1.00 98.00 181 ASN A N 1
ATOM 1454 C CA . ASN A 1 181 ? 17.875 10.361 -15.346 1.00 98.00 181 ASN A CA 1
ATOM 1455 C C . ASN A 1 181 ? 16.861 9.329 -14.829 1.00 98.00 181 ASN A C 1
ATOM 1457 O O . ASN A 1 181 ? 15.899 9.714 -14.169 1.00 98.00 181 ASN A O 1
ATOM 1461 N N . TYR A 1 182 ? 17.099 8.034 -15.076 1.00 97.75 182 TYR A N 1
ATOM 1462 C CA . TYR A 1 182 ? 16.198 6.941 -14.676 1.00 97.75 182 TYR A CA 1
ATOM 1463 C C . TYR A 1 182 ? 15.883 6.914 -13.175 1.00 97.75 182 TYR A C 1
ATOM 1465 O O . TYR A 1 182 ? 14.722 6.751 -12.797 1.00 97.75 182 TYR A O 1
ATOM 1473 N N . LEU A 1 183 ? 16.899 7.075 -12.317 1.00 98.06 183 LEU A N 1
ATOM 1474 C CA . LEU A 1 183 ? 16.727 7.036 -10.862 1.00 98.06 183 LEU A CA 1
ATOM 1475 C C . LEU A 1 183 ? 15.847 8.188 -10.390 1.00 98.06 183 LEU A C 1
ATOM 1477 O O . LEU A 1 183 ? 14.894 7.967 -9.642 1.00 98.06 183 LEU A O 1
ATOM 1481 N N . LEU A 1 184 ? 16.139 9.403 -10.858 1.00 98.19 184 LEU A N 1
ATOM 1482 C CA . LEU A 1 184 ? 15.350 10.589 -10.538 1.00 98.19 184 LEU A CA 1
ATOM 1483 C C . LEU A 1 184 ? 13.913 10.432 -11.040 1.00 98.19 184 LEU A C 1
ATOM 1485 O O . LEU A 1 184 ? 12.967 10.647 -10.287 1.00 98.19 184 LEU A O 1
ATOM 1489 N N . ALA A 1 185 ? 13.755 10.007 -12.292 1.00 97.88 185 ALA A N 1
ATOM 1490 C CA . ALA A 1 185 ? 12.456 9.867 -12.925 1.00 97.88 185 ALA A CA 1
ATOM 1491 C C . ALA A 1 185 ? 11.587 8.827 -12.215 1.00 97.88 185 ALA A C 1
ATOM 1493 O O . ALA A 1 185 ? 10.467 9.123 -11.808 1.00 97.88 185 ALA A O 1
ATOM 1494 N N . SER A 1 186 ? 12.128 7.633 -11.980 1.00 97.50 186 SER A N 1
ATOM 1495 C CA . SER A 1 186 ? 11.429 6.559 -11.273 1.00 97.50 186 SER A CA 1
ATOM 1496 C C . SER A 1 186 ? 11.086 6.958 -9.840 1.00 97.50 186 SER A C 1
ATOM 1498 O O . SER A 1 186 ? 9.976 6.701 -9.381 1.00 97.50 186 SER A O 1
ATOM 1500 N N . THR A 1 187 ? 12.000 7.637 -9.140 1.00 98.25 187 THR A N 1
ATOM 1501 C CA . THR A 1 187 ? 11.755 8.132 -7.777 1.00 98.25 187 THR A CA 1
ATOM 1502 C C . THR A 1 187 ? 10.601 9.125 -7.741 1.00 98.25 187 THR A C 1
ATOM 1504 O O . THR A 1 187 ? 9.736 9.006 -6.879 1.00 98.25 187 THR A O 1
ATOM 1507 N N . ILE A 1 188 ? 10.547 10.070 -8.684 1.00 98.00 188 ILE A N 1
ATOM 1508 C CA . ILE A 1 188 ? 9.458 11.050 -8.770 1.00 98.00 188 ILE A CA 1
ATOM 1509 C C . ILE A 1 188 ? 8.142 10.349 -9.112 1.00 98.00 188 ILE A C 1
ATOM 1511 O O . ILE A 1 188 ? 7.164 10.508 -8.389 1.00 98.00 188 ILE A O 1
ATOM 1515 N N . VAL A 1 189 ? 8.116 9.527 -10.165 1.00 97.69 189 VAL A N 1
ATOM 1516 C CA . VAL A 1 189 ? 6.890 8.855 -10.624 1.00 97.69 189 VAL A CA 1
ATOM 1517 C C . VAL A 1 189 ? 6.317 7.952 -9.536 1.00 97.69 189 VAL A C 1
ATOM 1519 O O . VAL A 1 189 ? 5.159 8.114 -9.148 1.00 97.69 189 VAL A O 1
ATOM 1522 N N . TYR A 1 190 ? 7.119 7.027 -9.005 1.00 98.06 190 TYR A N 1
ATOM 1523 C CA . TYR A 1 190 ? 6.657 6.102 -7.973 1.00 98.06 190 TYR A CA 1
ATOM 1524 C C . TYR A 1 190 ? 6.449 6.792 -6.628 1.00 98.06 190 TYR A C 1
ATOM 1526 O O . TYR A 1 190 ? 5.519 6.436 -5.907 1.00 98.06 190 TYR A O 1
ATOM 1534 N N . GLY A 1 191 ? 7.282 7.773 -6.281 1.00 98.38 191 GLY A N 1
ATOM 1535 C CA . GLY A 1 191 ? 7.169 8.527 -5.037 1.00 98.38 191 GLY A CA 1
ATOM 1536 C C . GLY A 1 191 ? 5.869 9.317 -4.981 1.00 98.38 191 GLY A C 1
ATOM 1537 O O . GLY A 1 191 ? 5.088 9.143 -4.048 1.00 98.38 191 GLY A O 1
ATOM 1538 N N . THR A 1 192 ? 5.592 10.121 -6.010 1.00 98.06 192 THR A N 1
ATOM 1539 C CA . THR A 1 192 ? 4.346 10.889 -6.114 1.00 98.06 192 THR A CA 1
ATOM 1540 C C . THR A 1 192 ? 3.137 9.965 -6.160 1.00 98.06 192 THR A C 1
ATOM 1542 O O . THR A 1 192 ? 2.193 10.171 -5.398 1.00 98.06 192 THR A O 1
ATOM 1545 N N . PHE A 1 193 ? 3.167 8.920 -6.992 1.00 98.00 193 PHE A N 1
ATOM 1546 C CA . PHE A 1 193 ? 2.056 7.975 -7.085 1.00 98.00 193 PHE A CA 1
ATOM 1547 C C . PHE A 1 193 ? 1.743 7.309 -5.737 1.00 98.00 193 PHE A C 1
ATOM 1549 O O . PHE A 1 193 ? 0.603 7.371 -5.275 1.00 98.00 193 PHE A O 1
ATOM 1556 N N . ASN A 1 194 ? 2.740 6.701 -5.083 1.00 98.50 194 ASN A N 1
ATOM 1557 C CA . ASN A 1 194 ? 2.533 5.989 -3.820 1.00 98.50 194 ASN A CA 1
ATOM 1558 C C . ASN A 1 194 ? 2.071 6.940 -2.710 1.00 98.50 194 ASN A C 1
ATOM 1560 O O . ASN A 1 194 ? 1.135 6.606 -1.985 1.00 98.50 194 ASN A O 1
ATOM 1564 N N . LEU A 1 195 ? 2.659 8.139 -2.624 1.00 98.44 195 LEU A N 1
ATOM 1565 C CA . LEU A 1 195 ? 2.298 9.132 -1.614 1.00 98.44 195 LEU A CA 1
ATOM 1566 C C . LEU A 1 195 ? 0.844 9.582 -1.760 1.00 98.44 195 LEU A C 1
ATOM 1568 O O . LEU A 1 195 ? 0.119 9.627 -0.765 1.00 98.44 195 LEU A O 1
ATOM 1572 N N . VAL A 1 196 ? 0.402 9.882 -2.985 1.00 98.25 196 VAL A N 1
ATOM 1573 C CA . VAL A 1 196 ? -0.987 10.280 -3.263 1.00 98.25 196 VAL A CA 1
ATOM 1574 C C . VAL A 1 196 ? -1.934 9.108 -3.013 1.00 98.25 196 VAL A C 1
ATOM 1576 O O . VAL A 1 196 ? -2.941 9.269 -2.322 1.00 98.25 196 VAL A O 1
ATOM 1579 N N . ASN A 1 197 ? -1.598 7.912 -3.502 1.00 97.88 197 ASN A N 1
ATOM 1580 C CA . ASN A 1 197 ? -2.412 6.712 -3.321 1.00 97.88 197 ASN A CA 1
ATOM 1581 C C . ASN A 1 197 ? -2.630 6.393 -1.834 1.00 97.88 197 ASN A C 1
ATOM 1583 O O . ASN A 1 197 ? -3.762 6.189 -1.390 1.00 97.88 197 ASN A O 1
ATOM 1587 N N . PHE A 1 198 ? -1.571 6.407 -1.028 1.00 98.38 198 PHE A N 1
ATOM 1588 C CA . PHE A 1 198 ? -1.679 6.171 0.409 1.00 98.38 198 PHE A CA 1
ATOM 1589 C C . PHE A 1 198 ? -2.291 7.345 1.172 1.00 98.38 198 PHE A C 1
ATOM 1591 O O . PHE A 1 198 ? -2.969 7.105 2.171 1.00 98.38 198 PHE A O 1
ATOM 1598 N N . ALA A 1 199 ? -2.121 8.591 0.721 1.00 98.25 199 ALA A N 1
ATOM 1599 C CA . ALA A 1 199 ? -2.788 9.743 1.326 1.00 98.25 199 ALA A CA 1
ATOM 1600 C C . ALA A 1 199 ? -4.314 9.644 1.180 1.00 98.25 199 ALA A C 1
ATOM 1602 O O . ALA A 1 199 ? -5.026 9.774 2.176 1.00 98.25 199 ALA A O 1
ATOM 1603 N N . ILE A 1 200 ? -4.812 9.327 -0.022 1.00 97.62 200 ILE A N 1
ATOM 1604 C CA . ILE A 1 200 ? -6.248 9.116 -0.279 1.00 97.62 200 ILE A CA 1
ATOM 1605 C C . ILE A 1 200 ? -6.792 8.010 0.632 1.00 97.62 200 ILE A C 1
ATOM 1607 O O . ILE A 1 200 ? -7.776 8.214 1.347 1.00 97.62 200 ILE A O 1
ATOM 1611 N N . ASN A 1 201 ? -6.109 6.863 0.672 1.00 97.81 201 ASN A N 1
ATOM 1612 C CA . ASN A 1 201 ? -6.486 5.755 1.548 1.00 97.81 201 ASN A CA 1
ATOM 1613 C C . ASN A 1 201 ? -6.476 6.161 3.031 1.00 97.81 201 ASN A C 1
ATOM 1615 O O . ASN A 1 201 ? -7.405 5.833 3.766 1.00 97.81 201 ASN A O 1
ATOM 1619 N N . SER A 1 202 ? -5.467 6.914 3.473 1.00 97.69 202 SER A N 1
ATOM 1620 C CA . SER A 1 202 ? -5.333 7.367 4.863 1.00 97.69 202 SER A CA 1
ATOM 1621 C C . SER A 1 202 ? -6.457 8.312 5.284 1.00 97.69 202 SER A C 1
ATOM 1623 O O . SER A 1 202 ? -6.949 8.208 6.410 1.00 97.69 202 SER A O 1
ATOM 1625 N N . ILE A 1 203 ? -6.899 9.207 4.395 1.00 97.44 203 ILE A N 1
ATOM 1626 C CA . ILE A 1 203 ? -8.031 10.109 4.649 1.00 97.44 203 ILE A CA 1
ATOM 1627 C C . ILE A 1 203 ? -9.312 9.295 4.853 1.00 97.44 203 ILE A C 1
ATOM 1629 O O . ILE A 1 203 ? -9.993 9.459 5.867 1.00 97.44 203 ILE A O 1
ATOM 1633 N N . LEU A 1 204 ? -9.610 8.371 3.936 1.00 96.62 204 LEU A N 1
ATOM 1634 C CA . LEU A 1 204 ? -10.809 7.532 4.011 1.00 96.62 204 LEU A CA 1
ATOM 1635 C C . LEU A 1 204 ? -10.796 6.629 5.253 1.00 96.62 204 LEU A C 1
ATOM 1637 O O . LEU A 1 204 ? -11.785 6.559 5.986 1.00 96.62 204 LEU A O 1
ATOM 1641 N N . LEU A 1 205 ? -9.654 6.007 5.550 1.00 95.56 205 LEU A N 1
ATOM 1642 C CA . LEU A 1 205 ? -9.452 5.206 6.757 1.00 95.56 205 LEU A CA 1
ATOM 1643 C C . LEU A 1 205 ? -9.651 6.021 8.033 1.00 95.56 205 LEU A C 1
ATOM 1645 O O . LEU A 1 205 ? -10.330 5.567 8.951 1.00 95.56 205 LEU A O 1
ATOM 1649 N N . THR A 1 206 ? -9.102 7.232 8.096 1.00 94.44 206 THR A N 1
ATOM 1650 C CA . THR A 1 206 ? -9.270 8.110 9.261 1.00 94.44 206 THR A CA 1
ATOM 1651 C C . THR A 1 206 ? -10.741 8.449 9.486 1.00 94.44 206 THR A C 1
ATOM 1653 O O . THR A 1 206 ? -11.200 8.424 10.631 1.00 94.44 206 THR A O 1
ATOM 1656 N N . SER A 1 207 ? -11.501 8.713 8.421 1.00 94.62 207 SER A N 1
ATOM 1657 C CA . SER A 1 207 ? -12.946 8.955 8.501 1.00 94.62 207 SER A CA 1
ATOM 1658 C C . SER A 1 207 ? -13.696 7.748 9.069 1.00 94.62 207 SER A C 1
ATOM 1660 O O . SER A 1 207 ? -14.460 7.901 10.024 1.00 94.62 207 SER A O 1
ATOM 1662 N N . ILE A 1 208 ? -13.419 6.543 8.556 1.00 93.31 208 ILE A N 1
ATOM 1663 C CA . ILE A 1 208 ? -14.032 5.290 9.033 1.00 93.31 208 ILE A CA 1
ATOM 1664 C C . ILE A 1 208 ? -13.693 5.042 10.509 1.00 93.31 208 ILE A C 1
ATOM 1666 O O . ILE A 1 208 ? -14.586 4.792 11.320 1.00 93.31 208 ILE A O 1
ATOM 1670 N N . LEU A 1 209 ? -12.417 5.158 10.884 1.00 90.12 209 LEU A N 1
ATOM 1671 C CA . LEU A 1 209 ? -11.965 4.942 12.261 1.00 90.12 209 LEU A CA 1
ATOM 1672 C C . LEU A 1 209 ? -12.556 5.982 13.219 1.00 90.12 209 LEU A C 1
ATOM 1674 O O . LEU A 1 209 ? -12.975 5.645 14.322 1.00 90.12 209 LEU A O 1
ATOM 1678 N N . THR A 1 210 ? -12.648 7.246 12.806 1.00 91.31 210 THR A N 1
ATOM 1679 C CA . THR A 1 210 ? -13.250 8.303 13.633 1.00 91.31 210 THR A CA 1
ATOM 1680 C C . THR A 1 210 ? -14.739 8.052 13.864 1.00 91.31 210 THR A C 1
ATOM 1682 O O . THR A 1 210 ? -15.236 8.286 14.969 1.00 91.31 210 THR A O 1
ATOM 1685 N N . PHE A 1 211 ? -15.450 7.558 12.850 1.00 92.31 211 PHE A N 1
ATOM 1686 C CA . PHE A 1 211 ? -16.859 7.191 12.965 1.00 92.31 211 PHE A CA 1
ATOM 1687 C C . PHE A 1 211 ? -17.065 6.026 13.943 1.00 92.31 211 PHE A C 1
ATOM 1689 O O . PHE A 1 211 ? -17.883 6.142 14.858 1.00 92.31 211 PHE A O 1
ATOM 1696 N N . ASP A 1 212 ? -16.258 4.962 13.838 1.00 88.81 212 ASP A N 1
ATOM 1697 C CA . ASP A 1 212 ? -16.276 3.840 14.792 1.00 88.81 212 ASP A CA 1
ATOM 1698 C C . ASP A 1 212 ? -16.019 4.310 16.232 1.00 88.81 212 ASP A C 1
ATOM 1700 O O . ASP A 1 212 ? -16.734 3.920 17.158 1.00 88.81 212 ASP A O 1
ATOM 1704 N N . LEU A 1 213 ? -15.057 5.216 16.433 1.00 86.38 213 LEU A N 1
ATOM 1705 C CA . LEU A 1 213 ? -14.734 5.730 17.766 1.00 86.38 213 LEU A CA 1
ATOM 1706 C C . LEU A 1 213 ? -15.845 6.567 18.388 1.00 86.38 213 LEU A C 1
ATOM 1708 O O . LEU A 1 213 ? -16.014 6.521 19.610 1.00 86.38 213 LEU A O 1
ATOM 1712 N N . LYS A 1 214 ? -16.584 7.328 17.576 1.00 88.94 214 LYS A N 1
ATOM 1713 C CA . LYS A 1 214 ? -17.725 8.124 18.045 1.00 88.94 214 LYS A CA 1
ATOM 1714 C C . LYS A 1 214 ? -18.921 7.244 18.393 1.00 88.94 214 LYS A C 1
ATOM 1716 O O . LYS A 1 214 ? -19.541 7.467 19.427 1.00 88.94 214 LYS A O 1
ATOM 1721 N N . LEU A 1 215 ? -19.224 6.246 17.563 1.00 89.25 215 LEU A N 1
ATOM 1722 C CA . LEU A 1 215 ? -20.354 5.343 17.795 1.00 89.25 215 LEU A CA 1
ATOM 1723 C C . LEU A 1 215 ? -20.053 4.241 18.816 1.00 89.25 215 LEU A C 1
ATOM 1725 O O . LEU A 1 215 ? -20.970 3.640 19.368 1.00 89.25 215 LEU A O 1
ATOM 1729 N N . GLY A 1 216 ? -18.776 3.955 19.077 1.00 82.94 216 GLY A N 1
ATOM 1730 C CA . GLY A 1 216 ? -18.364 2.888 19.984 1.00 82.94 216 GLY A CA 1
ATOM 1731 C C . GLY A 1 216 ? -18.706 1.488 19.469 1.00 82.94 216 GLY A C 1
ATOM 1732 O O . GLY A 1 216 ? -18.827 0.568 20.280 1.00 82.94 216 GLY A O 1
ATOM 1733 N N . PHE A 1 217 ? -18.846 1.307 18.152 1.00 77.62 217 PHE A N 1
ATOM 1734 C CA . PHE A 1 217 ? -19.289 0.048 17.545 1.00 77.62 217 PHE A CA 1
ATOM 1735 C C . PHE A 1 217 ? -18.323 -1.104 17.868 1.00 77.62 217 PHE A C 1
ATOM 1737 O O . PHE A 1 217 ? -18.737 -2.151 18.373 1.00 77.62 217 PHE A O 1
ATOM 1744 N N . SER A 1 218 ? -17.015 -0.873 17.735 1.00 72.69 218 SER A N 1
ATOM 1745 C CA . SER A 1 218 ? -15.978 -1.827 18.151 1.00 72.69 218 SER A CA 1
ATOM 1746 C C . SER A 1 218 ? -16.055 -2.193 19.644 1.00 72.69 218 SER A C 1
ATOM 1748 O O . SER A 1 218 ? -15.966 -3.369 20.014 1.00 72.69 218 SER A O 1
ATOM 1750 N N . LYS A 1 219 ? -16.309 -1.217 20.530 1.00 76.00 219 LYS A N 1
ATOM 1751 C CA . LYS A 1 219 ? -16.463 -1.474 21.977 1.00 76.00 219 LYS A CA 1
ATOM 1752 C C . LYS A 1 219 ? -17.719 -2.280 22.286 1.00 76.00 219 LYS A C 1
ATOM 1754 O O . LYS A 1 219 ? -17.674 -3.158 23.146 1.00 76.00 219 LYS A O 1
ATOM 1759 N N . TYR A 1 220 ? -18.818 -2.005 21.593 1.00 76.81 220 TYR A N 1
ATOM 1760 C CA . TYR A 1 220 ? -20.069 -2.744 21.730 1.00 76.81 220 TYR A CA 1
ATOM 1761 C C . TYR A 1 220 ? -19.882 -4.224 21.363 1.00 76.81 220 TYR A C 1
ATOM 1763 O O . TYR A 1 220 ? -20.225 -5.106 22.156 1.00 76.81 220 TYR A O 1
ATOM 1771 N N . LEU A 1 221 ? -19.226 -4.503 20.230 1.00 71.12 221 LEU A N 1
ATOM 1772 C CA . LEU A 1 221 ? -18.890 -5.868 19.811 1.00 71.12 221 LEU A CA 1
ATOM 1773 C C . LEU A 1 221 ? -17.992 -6.582 20.832 1.00 71.12 221 LEU A C 1
ATOM 1775 O O . LEU A 1 221 ? -18.218 -7.750 21.158 1.00 71.12 221 LEU A O 1
ATOM 1779 N N . GLN A 1 222 ? -16.999 -5.887 21.392 1.00 72.19 222 GLN A N 1
ATOM 1780 C CA . GLN A 1 222 ? -16.135 -6.459 22.429 1.00 72.19 222 GLN A CA 1
ATOM 1781 C C . GLN A 1 222 ? -16.879 -6.715 23.749 1.00 72.19 222 GLN A C 1
ATOM 1783 O O . GLN A 1 222 ? -16.686 -7.761 24.368 1.00 72.19 222 GLN A O 1
ATOM 1788 N N . ASN A 1 223 ? -17.739 -5.802 24.199 1.00 75.88 223 ASN A N 1
ATOM 1789 C CA . ASN A 1 223 ? -18.436 -5.938 25.481 1.00 75.88 223 ASN A CA 1
ATOM 1790 C C . ASN A 1 223 ? -19.488 -7.050 25.465 1.00 75.88 223 ASN A C 1
ATOM 1792 O O . ASN A 1 223 ? -19.542 -7.842 26.411 1.00 75.88 223 ASN A O 1
ATOM 1796 N N . ASN A 1 224 ? -20.254 -7.184 24.380 1.00 72.25 224 ASN A N 1
ATOM 1797 C CA . ASN A 1 224 ? -21.210 -8.284 24.228 1.00 72.25 224 ASN A CA 1
ATOM 1798 C C . ASN A 1 224 ? -20.521 -9.653 24.297 1.00 72.25 224 ASN A C 1
ATOM 1800 O O . ASN A 1 224 ? -21.018 -10.570 24.951 1.00 72.25 224 ASN A O 1
ATOM 1804 N N . ASN A 1 225 ? -19.320 -9.775 23.729 1.00 65.69 225 ASN A N 1
ATOM 1805 C CA . ASN A 1 225 ? -18.537 -11.007 23.815 1.00 65.69 225 ASN A CA 1
ATOM 1806 C C . ASN A 1 225 ? -18.082 -11.336 25.254 1.00 65.69 225 ASN A C 1
ATOM 1808 O O . ASN A 1 225 ? -18.029 -12.510 25.628 1.00 65.69 225 ASN A O 1
ATOM 1812 N N . LYS A 1 226 ? -17.791 -10.329 26.097 1.00 71.38 226 LYS A N 1
ATOM 1813 C CA . LYS A 1 226 ? -17.474 -10.536 27.531 1.00 71.38 226 LYS A CA 1
ATOM 1814 C C . LYS A 1 226 ? -18.676 -11.017 28.320 1.00 71.38 226 LYS A C 1
ATOM 1816 O O . LYS A 1 226 ? -18.523 -11.942 29.117 1.00 71.38 226 LYS A O 1
ATOM 1821 N N . LYS A 1 227 ? -19.844 -10.422 28.081 1.00 72.88 227 LYS A N 1
ATOM 1822 C CA . LYS A 1 227 ? -21.079 -10.772 28.787 1.00 72.88 227 LYS A CA 1
ATOM 1823 C C . LYS A 1 227 ? -21.465 -12.235 28.551 1.00 72.88 227 LYS A C 1
ATOM 1825 O O . LYS A 1 227 ? -21.584 -12.993 29.508 1.00 72.88 227 LYS A O 1
ATOM 1830 N N . ILE A 1 228 ? -21.506 -12.655 27.288 1.00 70.06 228 ILE A N 1
ATOM 1831 C CA . ILE A 1 228 ? -21.915 -14.014 26.894 1.00 70.06 228 ILE A CA 1
ATOM 1832 C C . ILE A 1 228 ? -20.973 -15.079 27.469 1.00 70.06 228 ILE A C 1
ATOM 1834 O O . ILE A 1 228 ? -21.418 -16.119 27.945 1.00 70.06 228 ILE A O 1
ATOM 1838 N N . LYS A 1 229 ? -19.659 -14.815 27.502 1.00 68.25 229 LYS A N 1
ATOM 1839 C CA . LYS A 1 229 ? -18.702 -15.749 28.115 1.00 68.25 229 LYS A CA 1
ATOM 1840 C C . LYS A 1 229 ? -18.924 -15.920 29.620 1.00 68.25 229 LYS A C 1
ATOM 1842 O O . LYS A 1 229 ? -18.697 -17.004 30.156 1.00 68.25 229 LYS A O 1
ATOM 1847 N N . LYS A 1 230 ? -19.306 -14.848 30.316 1.00 75.88 230 LYS A N 1
ATOM 1848 C CA . LYS A 1 230 ? -19.582 -14.911 31.754 1.00 75.88 230 LYS A CA 1
ATOM 1849 C C . LYS A 1 230 ? -20.805 -15.794 32.021 1.00 75.88 230 LYS A C 1
ATOM 1851 O O . LYS A 1 230 ? -20.747 -16.640 32.905 1.00 75.88 230 LYS A O 1
ATOM 1856 N N . GLU A 1 231 ? -21.847 -15.657 31.205 1.00 80.50 231 GLU A N 1
ATOM 1857 C CA . GLU A 1 231 ? -23.073 -16.463 31.290 1.00 80.50 231 GLU A CA 1
ATOM 1858 C C . GLU A 1 231 ? -22.808 -17.955 31.018 1.00 80.50 231 GLU A C 1
ATOM 1860 O O . GLU A 1 231 ? -23.238 -18.799 31.804 1.00 80.50 231 GLU A O 1
ATOM 1865 N N . SER A 1 232 ? -22.010 -18.296 29.995 1.00 74.44 232 SER A N 1
ATOM 1866 C CA . SER A 1 232 ? -21.676 -19.700 29.698 1.00 74.44 232 SER A CA 1
ATOM 1867 C C . SER A 1 232 ? -20.865 -20.380 30.808 1.00 74.44 232 SER A C 1
ATOM 1869 O O . SER A 1 232 ? -21.060 -21.561 31.075 1.00 74.44 232 SER A O 1
ATOM 1871 N N . LEU A 1 233 ? -19.965 -19.643 31.476 1.00 79.94 233 LEU A N 1
ATOM 1872 C CA . LEU A 1 233 ? -19.160 -20.187 32.579 1.00 79.94 233 LEU A CA 1
ATOM 1873 C C . LEU A 1 233 ? -20.007 -20.466 33.831 1.00 79.94 233 LEU A C 1
ATOM 1875 O O . LEU A 1 233 ? -19.804 -21.490 34.483 1.00 79.94 233 LEU A O 1
ATOM 1879 N N . CYS A 1 234 ? -20.980 -19.600 34.136 1.00 73.50 234 CYS A N 1
ATOM 1880 C CA . CYS A 1 234 ? -21.913 -19.804 35.249 1.00 73.50 234 CYS A CA 1
ATOM 1881 C C . CYS A 1 234 ? -22.838 -21.015 35.039 1.00 73.50 234 CYS A C 1
ATOM 1883 O O . CYS A 1 234 ? -23.160 -21.708 36.002 1.00 73.50 234 CYS A O 1
ATOM 1885 N N . GLN A 1 235 ? -23.245 -21.308 33.800 1.00 76.75 235 GLN A N 1
ATOM 1886 C CA . GLN A 1 235 ? -24.054 -22.499 33.512 1.00 76.75 235 GLN A CA 1
ATOM 1887 C C . GLN A 1 235 ? -23.264 -23.792 33.756 1.00 76.75 235 GLN A C 1
ATOM 1889 O O . GLN A 1 235 ? -23.757 -24.688 34.440 1.00 76.75 235 GLN A O 1
ATOM 1894 N N . THR A 1 236 ? -22.008 -23.860 33.300 1.00 74.94 236 THR A N 1
ATOM 1895 C CA . THR A 1 236 ? -21.151 -25.035 33.527 1.00 74.94 236 THR A CA 1
ATOM 1896 C C . THR A 1 236 ? -20.826 -25.289 35.000 1.00 74.94 236 THR A C 1
ATOM 1898 O O . THR A 1 236 ? -20.717 -26.445 35.392 1.00 74.94 236 THR A O 1
ATOM 1901 N N . SER A 1 237 ? -20.708 -24.256 35.846 1.00 74.31 237 SER A N 1
ATOM 1902 C CA . SER A 1 237 ? -20.434 -24.462 37.279 1.00 74.31 237 SER A CA 1
ATOM 1903 C C . SER A 1 237 ? -21.615 -25.059 38.048 1.00 74.31 237 SER A C 1
ATOM 1905 O O . SER A 1 237 ? -21.404 -25.736 39.052 1.00 74.31 237 SER A O 1
ATOM 1907 N N . ASN A 1 238 ? -22.848 -24.828 37.591 1.00 71.94 238 ASN A N 1
ATOM 1908 C CA . ASN A 1 238 ? -24.040 -25.363 38.252 1.00 71.94 238 ASN A CA 1
ATOM 1909 C C . ASN A 1 238 ? -24.272 -26.839 37.910 1.00 71.94 238 ASN A C 1
ATOM 1911 O O . ASN A 1 238 ? -24.696 -27.599 38.774 1.00 71.94 238 ASN A O 1
ATOM 1915 N N . THR A 1 239 ? -23.924 -27.272 36.696 1.00 72.44 239 THR A N 1
ATOM 1916 C CA . THR A 1 239 ? -24.036 -28.683 36.290 1.00 72.44 239 THR A CA 1
ATOM 1917 C C . THR A 1 239 ? -23.049 -29.605 37.005 1.00 72.44 239 THR A C 1
ATOM 1919 O O . THR A 1 239 ? -23.360 -30.771 37.219 1.00 72.44 239 THR A O 1
ATOM 1922 N N . THR A 1 240 ? -21.879 -29.108 37.415 1.00 71.44 240 THR A N 1
ATOM 1923 C CA . THR A 1 240 ? -20.876 -29.927 38.121 1.00 71.44 240 THR A CA 1
ATOM 1924 C C . THR A 1 240 ? -21.201 -30.130 39.599 1.00 71.44 240 THR A C 1
ATOM 1926 O O . THR A 1 240 ? -20.689 -31.063 40.195 1.00 71.44 240 THR A O 1
ATOM 1929 N N . LYS A 1 241 ? -22.049 -29.284 40.201 1.00 69.50 241 LYS A N 1
ATOM 1930 C CA . LYS A 1 241 ? -22.487 -29.441 41.601 1.00 69.50 241 LYS A CA 1
ATOM 1931 C C . LYS A 1 241 ? -23.622 -30.453 41.787 1.00 69.50 241 LYS A C 1
ATOM 1933 O O . LYS A 1 241 ? -23.989 -30.729 42.921 1.00 69.50 241 LYS A O 1
ATOM 1938 N N . MET A 1 242 ? -24.202 -30.958 40.699 1.00 62.41 242 MET A N 1
ATOM 1939 C CA . MET A 1 242 ? -25.294 -31.941 40.731 1.00 62.41 242 MET A CA 1
ATOM 1940 C C . MET A 1 242 ? -24.829 -33.371 40.413 1.00 62.41 242 MET A C 1
ATOM 1942 O O . MET A 1 242 ? -25.661 -34.248 40.198 1.00 62.41 242 MET A O 1
ATOM 1946 N N . LYS A 1 243 ? -23.516 -33.600 40.353 1.00 57.97 243 LYS A N 1
ATOM 1947 C CA . LYS A 1 243 ? -22.895 -34.925 40.276 1.00 57.97 243 LYS A CA 1
ATOM 1948 C C . LYS A 1 243 ? -22.045 -35.135 41.515 1.00 57.97 243 LYS A C 1
ATOM 1950 O O . LYS A 1 243 ? -22.002 -36.292 41.971 1.00 57.97 243 LYS A O 1
#

Organism: NCBI:txid754515

Nearest PDB structures (foldseek):
  6zg3-assembly2_C  TM=4.634E-01  e=6.901E-01  Lactobacillus delbrueckii subsp. bulgaricus ATCC 11842 = JCM 1002
  8g8w-assembly1_A  TM=3.469E-01  e=4.231E+00  Homo sapiens

Secondary structure (DSSP, 8-state):
------HHHHHHHHHHHHHHHHHHHHHHHTSEETTTEE--TTHHHHHHIIIII-HHHHHHHHHHHHHHGGGGSTTTTSHHHHHHHHHHHHHHHHHHHHHHHHHHHHHHHTTTS-HHHHHHHHHHHHHHHHHHHHHHHHHHHIIIIIHHHHHHHTTSSSSS-HHHHHHTGGGTGGGGTT-S-HHHHHHHHHHHHHHHHHHHHHHHHHHHHHHHHHHTHHHHHHHHHHHHHHHHHHHHHHHHTT-